Protein AF-C5T9C1-F1 (afdb_monomer)

Radius of gyration: 19.8 Å; Cα contacts (8 Å, |Δi|>4): 312; chains: 1; bounding box: 67×48×50 Å

Secondary structure (DSSP, 8-state):
----------------------SSPPP----SSHHHHHHHHHHTT--EEEE--TTSSHHHHHHHHHHHTT--EEEEE--TT--HHHHHEEEEEETTEEEEEE-HHHHHHHHTPEEEEETGGGS-HHHHHTTHHHHSTT-EEEETTTTEEEEPPTT-EEEEEE-TTSS-TT-PPPHHHHTTSEEEE--PPPHHHHHHHHHHH--

pLDDT: mean 86.82, std 19.39, range [30.09, 98.88]

Organism: NCBI:txid573060

Mean predicted aligned error: 8.29 Å

Nearest PDB structures (foldseek):
  6l1q-assembly1_C  TM=9.656E-01  e=8.411E-26  Acidithiobacillus ferrooxidans ATCC 23270
  6i27-assembly1_A  TM=8.214E-01  e=2.675E-10  Saccharomyces cerevisiae
  6hyp-assembly1_A  TM=8.209E-01  e=6.107E-10  Saccharomyces cerevisiae
  6i26-assembly1_A  TM=8.276E-01  e=9.527E-10  Saccharomyces cerevisiae
  7plo-assembly1_3  TM=7.144E-01  e=1.309E-09  Homo sapiens

Structure (mmCIF, N/CA/C/O backbone):
data_AF-C5T9C1-F1
#
_entry.id   AF-C5T9C1-F1
#
loop_
_atom_site.group_PDB
_atom_site.id
_atom_site.type_symbol
_atom_site.label_atom_id
_atom_site.label_alt_id
_atom_site.label_comp_id
_atom_site.label_asym_id
_atom_site.label_entity_id
_atom_site.label_seq_id
_atom_site.pdbx_PDB_ins_code
_atom_site.Cartn_x
_atom_site.Cartn_y
_atom_site.Cartn_z
_atom_site.occupancy
_atom_site.B_iso_or_equiv
_atom_site.auth_seq_id
_atom_site.auth_comp_id
_atom_site.auth_asym_id
_atom_site.auth_atom_id
_atom_site.pdbx_PDB_model_num
ATOM 1 N N . MET A 1 1 ? -52.861 32.649 -0.381 1.00 44.09 1 MET A N 1
ATOM 2 C CA . MET A 1 1 ? -52.319 32.850 -1.739 1.00 44.09 1 MET A CA 1
ATOM 3 C C . MET A 1 1 ? -50.963 33.495 -1.548 1.00 44.09 1 MET A C 1
ATOM 5 O O . MET A 1 1 ? -50.870 34.710 -1.542 1.00 44.09 1 MET A O 1
ATOM 9 N N . GLU A 1 2 ? -49.956 32.683 -1.239 1.00 34.47 2 GLU A N 1
ATOM 10 C CA . GLU A 1 2 ? -48.607 33.161 -0.936 1.00 34.47 2 GLU A CA 1
ATOM 11 C C . GLU A 1 2 ? -47.597 32.327 -1.717 1.00 34.47 2 GLU A C 1
ATOM 13 O O . GLU A 1 2 ? -47.784 31.138 -1.972 1.00 34.47 2 GLU A O 1
ATOM 18 N N . THR A 1 3 ? -46.599 33.044 -2.200 1.00 36.03 3 THR A N 1
ATOM 19 C CA . THR A 1 3 ? -45.700 32.744 -3.305 1.00 36.03 3 THR A CA 1
ATOM 20 C C . THR A 1 3 ? -44.595 31.763 -2.926 1.00 36.03 3 THR A C 1
ATOM 22 O O . THR A 1 3 ? -43.903 31.945 -1.928 1.00 36.03 3 THR A O 1
ATOM 25 N N . HIS A 1 4 ? -44.394 30.759 -3.781 1.00 34.34 4 HIS A N 1
ATOM 26 C CA . HIS A 1 4 ? -43.235 29.870 -3.788 1.00 34.34 4 HIS A CA 1
ATOM 27 C C . HIS A 1 4 ? -41.944 30.642 -4.108 1.00 34.34 4 HIS A C 1
ATOM 29 O O . HIS A 1 4 ? -41.815 31.187 -5.202 1.00 34.34 4 HIS A O 1
ATOM 35 N N . THR A 1 5 ? -40.955 30.572 -3.216 1.00 36.59 5 THR A N 1
ATOM 36 C CA . THR A 1 5 ? -39.545 30.834 -3.544 1.00 36.59 5 THR A CA 1
ATOM 37 C C . THR A 1 5 ? -38.745 29.589 -3.182 1.00 36.59 5 THR A C 1
ATOM 39 O O . THR A 1 5 ? -38.492 29.313 -2.012 1.00 36.59 5 THR A O 1
ATOM 42 N N . ALA A 1 6 ? -38.385 28.801 -4.194 1.00 34.25 6 ALA A N 1
ATOM 43 C CA . ALA A 1 6 ? -37.477 27.672 -4.055 1.00 34.25 6 ALA A CA 1
ATOM 44 C C . ALA A 1 6 ? -36.031 28.189 -4.079 1.00 34.25 6 ALA A C 1
ATOM 46 O O . ALA A 1 6 ? -35.574 28.712 -5.094 1.00 34.25 6 ALA A O 1
ATOM 47 N N . VAL A 1 7 ? -35.307 28.035 -2.969 1.00 35.31 7 VAL A N 1
ATOM 48 C CA . VAL A 1 7 ? -33.849 28.199 -2.933 1.00 35.31 7 VAL A CA 1
ATOM 49 C C . VAL A 1 7 ? -33.227 26.813 -3.072 1.00 35.31 7 VAL A C 1
ATOM 51 O O . VAL A 1 7 ? -33.331 25.967 -2.187 1.00 35.31 7 VAL A O 1
ATOM 54 N N . SER A 1 8 ? -32.623 26.591 -4.235 1.00 35.19 8 SER A N 1
ATOM 55 C CA . SER A 1 8 ? -31.830 25.417 -4.590 1.00 35.19 8 SER A CA 1
ATOM 56 C C . SER A 1 8 ? -30.559 25.358 -3.739 1.00 35.19 8 SER A C 1
ATOM 58 O O . SER A 1 8 ? -29.717 26.250 -3.831 1.00 35.19 8 SER A O 1
ATOM 60 N N . LEU A 1 9 ? -30.398 24.300 -2.940 1.00 32.28 9 LEU A N 1
ATOM 61 C CA . LEU A 1 9 ? -29.130 23.960 -2.294 1.00 32.28 9 LEU A CA 1
ATOM 62 C C . LEU A 1 9 ? -28.451 22.853 -3.101 1.00 32.28 9 LEU A C 1
ATOM 64 O O . LEU A 1 9 ? -28.902 21.708 -3.135 1.00 32.28 9 LEU A O 1
ATOM 68 N N . ALA A 1 10 ? -27.373 23.240 -3.778 1.00 31.77 10 ALA A N 1
ATOM 69 C CA . ALA A 1 10 ? -26.497 22.359 -4.527 1.00 31.77 10 ALA A CA 1
ATOM 70 C C . ALA A 1 10 ? -25.864 21.304 -3.603 1.00 31.77 10 ALA A C 1
ATOM 72 O O . ALA A 1 10 ? -25.245 21.623 -2.588 1.00 31.77 10 ALA A O 1
ATOM 73 N N . GLN A 1 11 ? -26.019 20.038 -3.982 1.00 32.03 11 GLN A N 1
ATOM 74 C CA . GLN A 1 11 ? -25.371 18.892 -3.357 1.00 32.03 11 GLN A CA 1
ATOM 75 C C . GLN A 1 11 ? -23.892 18.854 -3.768 1.00 32.03 11 GLN A C 1
ATOM 77 O O . GLN A 1 11 ? -23.566 18.543 -4.910 1.00 32.03 11 GLN A O 1
ATOM 82 N N . GLY A 1 12 ? -22.992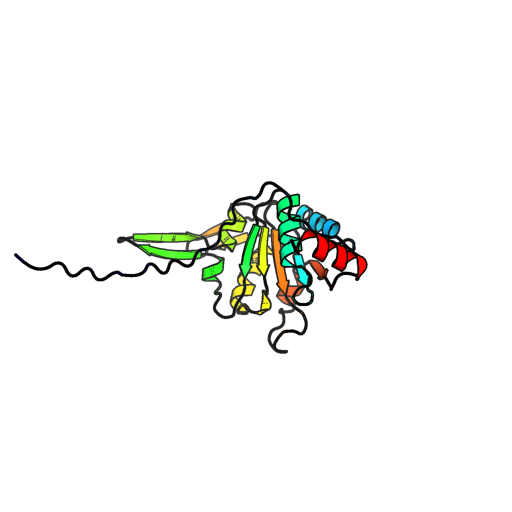 19.157 -2.833 1.00 30.09 12 GLY A N 1
ATOM 83 C CA . GLY A 1 12 ? -21.563 18.871 -2.952 1.00 30.09 12 GLY A CA 1
ATOM 84 C C . GLY A 1 12 ? -21.238 17.529 -2.303 1.00 30.09 12 GLY A C 1
ATOM 85 O O . GLY A 1 12 ? -20.745 17.495 -1.181 1.00 30.09 12 GLY A O 1
ATOM 86 N N . ALA A 1 13 ? -21.550 16.424 -2.982 1.00 34.50 13 ALA A N 1
ATOM 87 C CA . ALA A 1 13 ? -21.062 15.102 -2.601 1.00 34.50 13 ALA A CA 1
ATOM 88 C C . ALA A 1 13 ? -19.711 14.867 -3.291 1.00 34.50 13 ALA A C 1
ATOM 90 O O . ALA A 1 13 ? -19.645 14.768 -4.516 1.00 34.50 13 ALA A O 1
ATOM 91 N N . SER A 1 14 ? -18.628 14.790 -2.514 1.00 33.94 14 SER A N 1
ATOM 92 C CA . SER A 1 14 ? -17.325 14.338 -2.999 1.00 33.94 14 SER A CA 1
ATOM 93 C C . SER A 1 14 ? -17.417 12.853 -3.357 1.00 33.94 14 SER A C 1
ATOM 95 O O . SER A 1 14 ? -17.377 11.956 -2.516 1.00 33.94 14 SER A O 1
ATOM 97 N N . THR A 1 15 ? -17.594 12.598 -4.649 1.00 32.97 15 THR A N 1
ATOM 98 C CA . THR A 1 15 ? -17.615 11.277 -5.271 1.00 32.97 15 THR A CA 1
ATOM 99 C C . THR A 1 15 ? -16.311 10.532 -5.000 1.00 32.97 15 THR A C 1
ATOM 101 O O . THR A 1 15 ? -15.300 10.762 -5.661 1.00 32.97 15 THR A O 1
ATOM 104 N N . THR A 1 16 ? -16.338 9.595 -4.049 1.00 38.16 16 THR A N 1
ATOM 105 C CA . THR A 1 16 ? -15.355 8.507 -4.002 1.00 38.16 16 THR A CA 1
ATOM 106 C C . THR A 1 16 ? -15.661 7.610 -5.196 1.00 38.16 16 THR A C 1
ATOM 108 O O . THR A 1 16 ? -16.660 6.893 -5.201 1.00 38.16 16 THR A O 1
ATOM 111 N N . GLY A 1 17 ? -14.864 7.727 -6.256 1.00 34.50 17 GLY A N 1
ATOM 112 C CA . GLY A 1 17 ? -15.043 6.956 -7.479 1.00 34.50 17 GLY A CA 1
ATOM 113 C C . GLY A 1 17 ? -14.803 5.472 -7.228 1.00 34.50 17 GLY A C 1
ATOM 114 O O . GLY A 1 17 ? -13.681 4.994 -7.356 1.00 34.50 17 GLY A O 1
ATOM 115 N N . GLN A 1 18 ? -15.860 4.726 -6.909 1.00 41.97 18 GLN A N 1
ATOM 116 C CA . GLN A 1 18 ? -15.890 3.289 -7.153 1.00 41.97 18 GLN A CA 1
ATOM 117 C C . GLN A 1 18 ? -15.863 3.096 -8.672 1.00 41.97 18 GLN A C 1
ATOM 119 O O . GLN A 1 18 ? -16.891 3.176 -9.345 1.00 41.97 18 GLN A O 1
ATOM 124 N N . ARG A 1 19 ? -14.670 2.892 -9.240 1.00 42.88 19 ARG A N 1
ATOM 125 C CA . ARG A 1 19 ? -14.562 2.384 -10.607 1.00 42.88 19 ARG A CA 1
ATOM 126 C C . ARG A 1 19 ? -15.141 0.972 -10.609 1.00 42.88 19 ARG A C 1
ATOM 128 O O . ARG A 1 19 ? -14.566 0.056 -10.030 1.00 42.88 19 ARG A O 1
ATOM 135 N N . SER A 1 20 ? -16.306 0.843 -11.239 1.00 39.00 20 SER A N 1
ATOM 136 C CA . SER A 1 20 ? -16.890 -0.428 -11.654 1.00 39.00 20 SER A CA 1
ATOM 137 C C . SER A 1 20 ? -15.819 -1.294 -12.322 1.00 39.00 20 SER A C 1
ATOM 139 O O . SER A 1 20 ? -15.034 -0.790 -13.131 1.00 39.00 20 SER A O 1
ATOM 141 N N . ALA A 1 21 ? -15.766 -2.571 -11.941 1.00 42.78 21 ALA A N 1
ATOM 142 C CA . ALA A 1 21 ? -14.829 -3.552 -12.465 1.00 42.78 21 ALA A CA 1
ATOM 143 C C . ALA A 1 21 ? -15.021 -3.710 -13.982 1.00 42.78 21 ALA A C 1
ATOM 145 O O . ALA A 1 21 ? -15.856 -4.485 -14.447 1.00 42.78 21 ALA A O 1
ATOM 146 N N . ALA A 1 22 ? -14.236 -2.969 -14.763 1.00 46.53 22 ALA A N 1
ATOM 147 C CA . ALA A 1 22 ? -14.008 -3.296 -16.160 1.00 46.53 22 ALA A CA 1
ATOM 148 C C . ALA A 1 22 ? -13.363 -4.692 -16.209 1.00 46.53 22 ALA A C 1
ATOM 150 O O . ALA A 1 22 ? -12.418 -4.978 -15.477 1.00 46.53 22 ALA A O 1
ATOM 151 N N . SER A 1 23 ? -13.928 -5.578 -17.024 1.00 63.31 23 SER A N 1
ATOM 152 C CA . SER A 1 23 ? -13.766 -7.036 -16.989 1.00 63.31 23 SER A CA 1
ATOM 153 C C . SER A 1 23 ? -12.417 -7.554 -17.520 1.00 63.31 23 SER A C 1
ATOM 155 O O . SER A 1 23 ? -12.381 -8.412 -18.402 1.00 63.31 23 SER A O 1
ATOM 157 N N . GLY A 1 24 ? -11.296 -7.045 -17.008 1.00 84.12 24 GLY A N 1
ATOM 158 C CA . GLY A 1 24 ? -9.960 -7.515 -17.371 1.00 84.12 24 GLY A CA 1
ATOM 159 C C . GLY A 1 24 ? -8.851 -6.905 -16.517 1.00 84.12 24 GLY A C 1
ATOM 160 O O . GLY A 1 24 ? -9.015 -5.844 -15.921 1.00 84.12 24 GLY A O 1
ATOM 161 N N . VAL A 1 25 ? -7.704 -7.584 -16.465 1.00 93.00 25 VAL A N 1
ATOM 162 C CA . VAL A 1 25 ? -6.504 -7.077 -15.787 1.00 93.00 25 VAL A CA 1
ATOM 163 C C . VAL A 1 25 ? -6.004 -5.826 -16.533 1.00 93.00 25 VAL A C 1
ATOM 165 O O . VAL A 1 25 ? -5.731 -5.932 -17.734 1.00 93.00 25 VAL A O 1
ATOM 168 N N . PRO A 1 26 ? -5.867 -4.653 -15.872 1.00 93.81 26 PRO A N 1
ATOM 169 C CA . PRO A 1 26 ? -5.339 -3.440 -16.495 1.00 93.81 26 PRO A CA 1
ATOM 170 C C . PRO A 1 26 ? -3.980 -3.698 -17.138 1.00 93.81 26 PRO A C 1
ATOM 172 O O . PRO A 1 26 ? -3.168 -4.439 -16.590 1.00 93.81 26 PRO A O 1
ATOM 175 N N . PHE A 1 27 ? -3.702 -3.103 -18.295 1.00 94.88 27 PHE A N 1
ATOM 176 C CA . PHE A 1 27 ? -2.418 -3.333 -18.951 1.00 94.88 27 PHE A CA 1
ATOM 177 C C . PHE A 1 27 ? -1.258 -2.737 -18.140 1.00 94.88 27 PHE A C 1
ATOM 179 O O . PHE 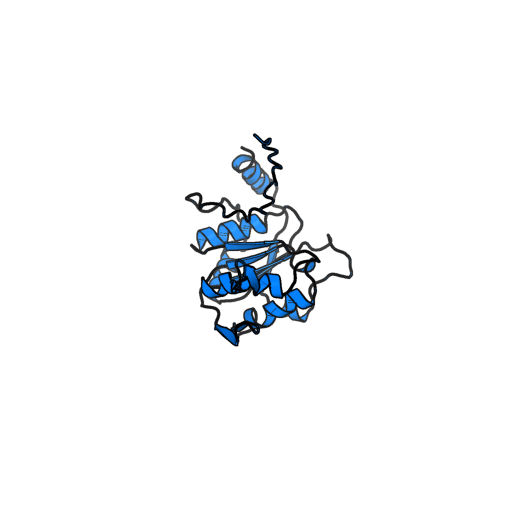A 1 27 ? -1.330 -1.605 -17.659 1.00 94.88 27 PHE A O 1
A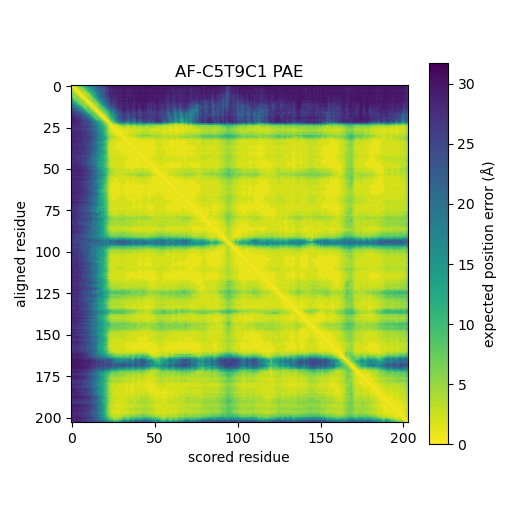TOM 186 N N . TYR A 1 28 ? -0.180 -3.511 -18.028 1.00 95.62 28 TYR A N 1
ATOM 187 C CA . TYR A 1 28 ? 1.101 -3.106 -17.465 1.00 95.62 28 TYR A CA 1
ATOM 188 C C . TYR A 1 28 ? 2.221 -3.778 -18.262 1.00 95.62 28 TYR A C 1
ATOM 190 O O . TYR A 1 28 ? 2.141 -4.973 -18.559 1.00 95.62 28 TYR A O 1
ATOM 198 N N . ALA A 1 29 ? 3.250 -3.014 -18.623 1.00 94.94 29 ALA A N 1
ATOM 199 C CA . ALA A 1 29 ? 4.414 -3.524 -19.333 1.00 94.94 29 ALA A CA 1
ATOM 200 C C . ALA A 1 29 ? 5.544 -3.783 -18.332 1.00 94.94 29 ALA A C 1
ATOM 202 O O . ALA A 1 29 ? 6.239 -2.853 -17.926 1.00 94.94 29 ALA A O 1
ATOM 203 N N . ALA A 1 30 ? 5.696 -5.044 -17.925 1.00 94.75 30 ALA A N 1
ATOM 204 C CA . ALA A 1 30 ? 6.759 -5.436 -17.011 1.00 94.75 30 ALA A CA 1
ATOM 205 C C . ALA A 1 30 ? 8.141 -5.277 -17.665 1.00 94.75 30 ALA A C 1
ATOM 207 O O . ALA A 1 30 ? 8.320 -5.583 -18.845 1.00 94.75 30 ALA A O 1
ATOM 208 N N . GLN A 1 31 ? 9.110 -4.813 -16.886 1.00 92.38 31 GLN A N 1
ATOM 209 C CA . GLN A 1 31 ? 10.479 -4.529 -17.319 1.00 92.38 31 GLN A CA 1
ATOM 210 C C . GLN A 1 31 ? 11.527 -5.352 -16.571 1.00 92.38 31 GLN A C 1
ATOM 212 O O . GLN A 1 31 ? 12.672 -5.438 -17.012 1.00 92.38 31 GLN A O 1
ATOM 217 N N . GLY A 1 32 ? 11.148 -5.981 -15.462 1.00 93.94 32 GLY A N 1
ATOM 218 C CA . GLY A 1 32 ? 12.025 -6.830 -14.675 1.00 93.94 32 GLY A CA 1
ATOM 219 C C . GLY A 1 32 ? 11.250 -7.792 -13.779 1.00 93.94 32 GLY A C 1
ATOM 220 O O . GLY A 1 32 ? 10.257 -8.402 -14.177 1.00 93.94 32 GLY A O 1
ATOM 221 N N . GLY A 1 33 ? 11.756 -7.973 -12.559 1.00 96.62 33 GLY A N 1
ATOM 222 C CA . GLY A 1 33 ? 11.199 -8.897 -11.571 1.00 96.62 33 GLY A CA 1
ATOM 223 C C . GLY A 1 33 ? 10.083 -8.315 -10.701 1.00 96.62 33 GLY A C 1
ATOM 224 O O . GLY A 1 33 ? 9.699 -8.957 -9.729 1.00 96.62 33 GLY A O 1
ATOM 225 N N . GLU A 1 34 ? 9.575 -7.114 -10.987 1.00 98.12 34 GLU A N 1
ATOM 226 C CA . GLU A 1 34 ? 8.646 -6.397 -10.109 1.00 98.12 34 GLU A CA 1
ATOM 227 C C . GLU A 1 34 ? 7.336 -7.150 -9.866 1.00 98.12 34 GLU A C 1
ATOM 229 O O . GLU A 1 34 ? 6.892 -7.230 -8.721 1.00 98.12 34 GLU A O 1
ATOM 234 N N . CYS A 1 35 ? 6.756 -7.775 -10.898 1.00 98.38 35 CYS A N 1
ATOM 235 C CA . CYS A 1 35 ? 5.542 -8.580 -10.746 1.00 98.38 35 CYS A CA 1
ATOM 236 C C . CYS A 1 35 ? 5.790 -9.790 -9.836 1.00 98.38 35 CYS A C 1
ATOM 238 O O . CYS A 1 35 ? 5.002 -10.052 -8.932 1.00 98.38 35 CYS A O 1
ATOM 240 N N . ALA A 1 36 ? 6.912 -10.491 -10.037 1.00 98.44 36 ALA A N 1
ATOM 241 C CA . ALA A 1 36 ? 7.280 -11.654 -9.231 1.00 98.44 36 ALA A CA 1
ATOM 242 C C . ALA A 1 36 ? 7.579 -11.266 -7.773 1.00 98.44 36 ALA A C 1
ATOM 244 O O . ALA A 1 36 ? 7.187 -11.976 -6.850 1.00 98.44 36 ALA A O 1
ATOM 245 N N . LEU A 1 37 ? 8.227 -10.116 -7.551 1.00 98.56 37 LEU A N 1
ATOM 246 C CA . LEU A 1 37 ? 8.468 -9.586 -6.210 1.00 98.56 37 LEU A CA 1
ATOM 247 C C . LEU A 1 37 ? 7.154 -9.233 -5.507 1.00 98.56 37 LEU A C 1
ATOM 249 O O . LEU A 1 37 ? 6.988 -9.566 -4.338 1.00 98.56 37 LEU A O 1
ATOM 253 N N . PHE A 1 38 ? 6.211 -8.598 -6.207 1.00 98.75 38 PHE A N 1
ATOM 254 C CA . PHE A 1 38 ? 4.902 -8.271 -5.643 1.00 98.75 38 PHE A CA 1
ATOM 255 C C . PHE A 1 38 ? 4.130 -9.536 -5.252 1.00 98.75 38 PHE A C 1
ATOM 257 O O . PHE A 1 38 ? 3.614 -9.614 -4.140 1.00 98.75 38 PHE A O 1
ATOM 264 N N . GLU A 1 39 ? 4.088 -10.546 -6.128 1.00 98.62 39 GLU A N 1
ATOM 265 C CA . GLU A 1 39 ? 3.460 -11.845 -5.839 1.00 98.62 39 GLU A CA 1
ATOM 266 C C . GLU A 1 39 ? 4.115 -12.542 -4.644 1.00 98.62 39 GLU A C 1
ATOM 268 O O . GLU A 1 39 ? 3.417 -13.084 -3.786 1.00 98.62 39 GLU A O 1
ATOM 273 N N . HIS A 1 40 ? 5.446 -12.487 -4.547 1.00 98.69 40 HIS A N 1
ATOM 274 C CA . HIS A 1 40 ? 6.174 -13.025 -3.404 1.00 98.69 40 HIS A CA 1
ATOM 275 C C . HIS A 1 40 ? 5.812 -12.297 -2.105 1.00 98.69 40 HIS A C 1
ATOM 277 O O . HIS A 1 40 ? 5.477 -12.948 -1.117 1.00 98.69 40 HIS A O 1
ATOM 283 N N . CYS A 1 41 ? 5.825 -10.960 -2.104 1.00 98.62 41 CYS A N 1
ATOM 284 C CA . CYS A 1 41 ? 5.421 -10.168 -0.945 1.00 98.62 41 CYS A CA 1
ATOM 285 C C . CYS A 1 41 ? 3.982 -10.485 -0.529 1.00 98.62 41 CYS A C 1
ATOM 287 O O . CYS A 1 41 ? 3.729 -10.697 0.651 1.00 98.62 41 CYS A O 1
ATOM 289 N N . PHE A 1 42 ? 3.061 -10.600 -1.486 1.00 98.62 42 PHE A N 1
ATOM 290 C CA . PHE A 1 42 ? 1.679 -10.983 -1.218 1.00 98.62 42 PHE A CA 1
ATOM 291 C C . PHE A 1 42 ? 1.584 -12.375 -0.568 1.00 98.62 42 PHE A C 1
ATOM 293 O O . PHE A 1 42 ? 0.982 -12.523 0.493 1.00 98.62 42 PHE A O 1
ATOM 300 N N . ALA A 1 43 ? 2.236 -13.386 -1.150 1.00 98.38 43 ALA A N 1
ATOM 301 C CA . ALA A 1 43 ? 2.219 -14.756 -0.634 1.00 98.38 43 ALA A CA 1
ATOM 302 C C . ALA A 1 43 ? 2.845 -14.882 0.765 1.00 98.38 43 ALA A C 1
ATOM 304 O O . ALA A 1 43 ? 2.414 -15.711 1.564 1.00 98.38 43 ALA A O 1
ATOM 305 N N . GLN A 1 44 ? 3.857 -14.063 1.059 1.00 98.06 44 GLN A N 1
ATOM 306 C CA . GLN A 1 44 ? 4.540 -14.019 2.354 1.00 98.06 44 GLN A CA 1
ATOM 307 C C . GLN A 1 44 ? 3.943 -12.985 3.320 1.00 98.06 44 GLN A C 1
ATOM 309 O O . GLN A 1 44 ? 4.483 -12.795 4.406 1.00 98.06 44 GLN A O 1
ATOM 314 N N . GLN A 1 45 ? 2.838 -12.323 2.952 1.00 97.94 45 GLN A N 1
ATOM 315 C CA . GLN A 1 45 ? 2.166 -11.304 3.769 1.00 97.94 45 GLN A CA 1
ATOM 316 C C . GLN A 1 45 ? 3.076 -10.120 4.145 1.00 97.94 45 GLN A C 1
ATOM 318 O O . GLN A 1 45 ? 2.886 -9.477 5.178 1.00 97.94 45 GLN A O 1
ATOM 323 N N . LEU A 1 46 ? 4.067 -9.832 3.301 1.00 98.19 46 LEU A N 1
ATOM 324 C CA . LEU A 1 46 ? 5.031 -8.759 3.496 1.00 98.19 46 LEU A CA 1
ATOM 325 C C . LEU A 1 46 ? 4.464 -7.442 2.954 1.00 98.19 46 LEU A C 1
ATOM 327 O O . LEU A 1 46 ? 4.006 -7.392 1.807 1.00 98.19 46 LEU A O 1
ATOM 331 N N . PRO A 1 47 ? 4.525 -6.350 3.730 1.00 98.25 47 PRO A N 1
ATOM 332 C CA . PRO A 1 47 ? 4.127 -5.042 3.243 1.00 98.25 47 PRO A CA 1
ATOM 333 C C . PRO A 1 47 ? 5.156 -4.512 2.228 1.00 98.25 47 PRO A C 1
ATOM 335 O O . PRO A 1 47 ? 6.368 -4.713 2.366 1.00 98.25 47 PRO A O 1
ATOM 338 N N . LEU A 1 48 ? 4.671 -3.815 1.197 1.00 98.56 48 LEU A N 1
ATOM 339 C CA . LEU A 1 48 ? 5.484 -3.380 0.058 1.00 98.56 48 LEU A CA 1
ATOM 340 C C . LEU A 1 48 ? 5.589 -1.854 -0.030 1.00 98.56 48 LEU A C 1
ATOM 342 O O . LEU A 1 48 ? 4.592 -1.138 -0.025 1.00 98.56 48 LEU A O 1
ATOM 346 N N . LEU A 1 49 ? 6.816 -1.360 -0.143 1.00 98.00 49 LEU A N 1
ATOM 347 C CA . LEU A 1 49 ? 7.148 0.035 -0.406 1.00 98.00 49 LEU A CA 1
ATOM 348 C C . LEU A 1 49 ? 7.595 0.177 -1.860 1.00 98.00 49 LEU A C 1
ATOM 350 O O . LEU A 1 49 ? 8.600 -0.410 -2.254 1.00 98.00 49 LEU A O 1
ATOM 354 N N . ILE A 1 50 ? 6.903 1.003 -2.638 1.00 98.06 50 ILE A N 1
ATOM 355 C CA . ILE A 1 50 ? 7.237 1.285 -4.035 1.00 98.06 50 ILE A CA 1
ATOM 356 C C . ILE A 1 50 ? 7.804 2.700 -4.136 1.00 98.06 50 ILE A C 1
ATOM 358 O O . ILE A 1 50 ? 7.127 3.682 -3.838 1.00 98.06 50 ILE A O 1
ATOM 362 N N . LYS A 1 51 ? 9.048 2.831 -4.590 1.00 94.56 51 LYS A N 1
ATOM 363 C CA . LYS A 1 51 ? 9.679 4.134 -4.837 1.00 94.56 51 LYS A CA 1
ATOM 364 C C . LYS A 1 51 ? 9.987 4.311 -6.318 1.00 94.56 51 LYS A C 1
ATOM 366 O O . LYS A 1 51 ? 10.374 3.358 -6.981 1.00 94.56 51 LYS A O 1
ATOM 371 N N . GLY A 1 52 ? 9.839 5.526 -6.827 1.00 94.19 52 GLY A N 1
ATOM 372 C CA . GLY A 1 52 ? 10.145 5.852 -8.221 1.00 94.19 52 GLY A CA 1
ATOM 373 C C . GLY A 1 52 ? 9.678 7.256 -8.586 1.00 94.19 52 GLY A C 1
ATOM 374 O O . GLY A 1 52 ? 8.840 7.798 -7.861 1.00 94.19 52 GLY A O 1
ATOM 375 N N . PRO A 1 53 ? 10.184 7.859 -9.673 1.00 92.62 53 PRO A N 1
ATOM 376 C CA . PRO A 1 53 ? 9.799 9.210 -10.068 1.00 92.62 53 PRO A CA 1
ATOM 377 C C . PRO A 1 53 ? 8.296 9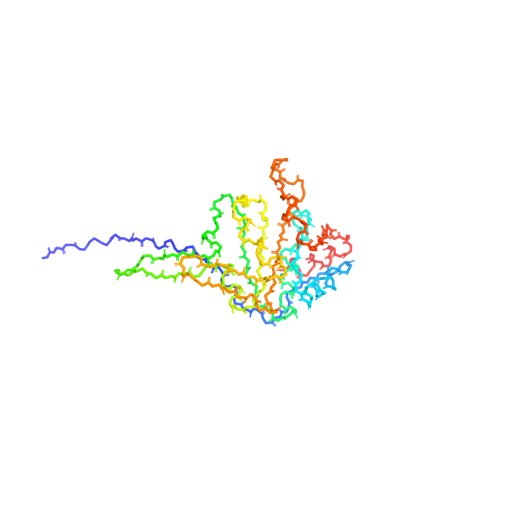.313 -10.370 1.00 92.62 53 PRO A C 1
ATOM 379 O O . PRO A 1 53 ? 7.592 8.308 -10.526 1.00 92.62 53 PRO A O 1
ATOM 382 N N . THR A 1 54 ? 7.768 10.536 -10.417 1.00 90.88 54 THR A N 1
ATOM 383 C CA . THR A 1 54 ? 6.377 10.737 -10.843 1.00 90.88 54 THR A CA 1
ATOM 384 C C . THR A 1 54 ? 6.185 10.241 -12.280 1.00 90.88 54 THR A C 1
ATOM 386 O O . THR A 1 54 ? 7.114 10.270 -13.081 1.00 90.88 54 THR A O 1
ATOM 389 N N . GLY A 1 55 ? 5.002 9.719 -12.600 1.00 91.06 55 GLY A N 1
ATOM 390 C CA . GLY A 1 55 ? 4.698 9.239 -13.952 1.00 91.06 55 GLY A CA 1
ATOM 391 C C . GLY A 1 55 ? 5.338 7.907 -14.375 1.00 91.06 55 GLY A C 1
ATOM 392 O O . GLY A 1 55 ? 5.019 7.429 -15.454 1.00 91.06 55 GLY A O 1
ATOM 393 N N . CYS A 1 56 ? 6.152 7.231 -13.549 1.00 94.19 56 CYS A N 1
ATOM 394 C CA . CYS A 1 56 ? 6.740 5.926 -13.921 1.00 94.19 56 CYS A CA 1
ATOM 395 C C . CYS A 1 56 ? 5.786 4.714 -13.818 1.00 94.19 56 CYS A C 1
ATOM 397 O O . CYS A 1 56 ? 6.210 3.572 -13.969 1.00 94.19 56 CYS A O 1
ATOM 399 N N . GLY A 1 57 ? 4.497 4.937 -13.533 1.00 95.06 57 GLY A N 1
ATOM 400 C CA . GLY A 1 57 ? 3.483 3.875 -13.537 1.00 95.06 57 GLY A CA 1
ATOM 401 C C . GLY A 1 57 ? 3.268 3.123 -12.217 1.00 95.06 57 GLY A C 1
ATOM 402 O O . GLY A 1 57 ? 2.682 2.046 -12.245 1.00 95.06 57 GLY A O 1
ATOM 403 N N . LYS A 1 58 ? 3.672 3.668 -11.057 1.00 96.94 58 LYS A N 1
ATOM 404 C CA . LYS A 1 58 ? 3.459 3.039 -9.728 1.00 96.94 58 LYS A CA 1
ATOM 405 C C . LYS A 1 58 ? 1.999 2.656 -9.465 1.00 96.94 58 LYS A C 1
ATOM 407 O O . LYS A 1 58 ? 1.713 1.500 -9.176 1.00 96.94 58 LYS A O 1
ATOM 412 N N . THR A 1 59 ? 1.075 3.601 -9.619 1.00 96.75 59 THR A N 1
ATOM 413 C CA . THR A 1 59 ? -0.360 3.365 -9.393 1.00 96.75 59 THR A CA 1
ATOM 414 C C . THR A 1 59 ? -0.902 2.316 -10.363 1.00 96.75 59 THR A C 1
ATOM 416 O O . THR A 1 59 ? -1.542 1.357 -9.940 1.00 96.75 59 THR A O 1
ATOM 419 N N . ARG A 1 60 ? -0.538 2.415 -11.649 1.00 96.56 60 ARG A N 1
ATOM 420 C CA . ARG A 1 60 ? -0.926 1.441 -12.680 1.00 96.56 60 ARG A CA 1
ATOM 421 C C . ARG A 1 60 ? -0.400 0.034 -12.389 1.00 96.56 60 ARG A C 1
ATOM 423 O O . ARG A 1 60 ? -1.103 -0.943 -12.628 1.00 96.56 60 ARG A O 1
ATOM 430 N N . PHE A 1 61 ? 0.815 -0.073 -11.860 1.00 98.31 61 PHE A N 1
ATOM 431 C CA . PHE A 1 61 ? 1.398 -1.343 -11.443 1.00 98.31 61 PHE A CA 1
ATOM 432 C C . PHE A 1 61 ? 0.592 -1.991 -10.309 1.00 98.31 61 PHE A C 1
ATOM 434 O O . PHE A 1 61 ? 0.250 -3.167 -10.402 1.00 98.31 61 PHE A O 1
ATOM 441 N N . VAL A 1 62 ? 0.225 -1.231 -9.272 1.00 98.56 62 VAL A N 1
ATOM 442 C CA . VAL A 1 62 ? -0.581 -1.762 -8.158 1.00 98.56 62 VAL A CA 1
ATOM 443 C C . VAL A 1 62 ? -1.981 -2.171 -8.627 1.00 98.56 62 VAL A C 1
ATOM 445 O O . VAL A 1 62 ? -2.453 -3.241 -8.251 1.00 98.56 62 VAL A O 1
ATOM 448 N N . GLU A 1 63 ? -2.618 -1.382 -9.497 1.00 98.38 63 GLU A N 1
ATOM 449 C CA . GLU A 1 63 ? -3.895 -1.737 -10.139 1.00 98.38 63 GLU A CA 1
ATOM 450 C C . GLU A 1 63 ? -3.802 -3.051 -10.927 1.00 98.38 63 GLU A C 1
ATOM 452 O O . GLU A 1 63 ? -4.652 -3.932 -10.775 1.00 98.38 63 GLU A O 1
ATOM 457 N N . HIS A 1 64 ? -2.753 -3.203 -11.742 1.00 98.25 64 HIS A N 1
ATOM 458 C CA . HIS A 1 64 ? -2.487 -4.427 -12.494 1.00 98.25 64 HIS A CA 1
ATOM 459 C C . HIS A 1 64 ? -2.329 -5.632 -11.565 1.00 98.25 64 HIS A C 1
ATOM 461 O O . HIS A 1 64 ? -2.973 -6.660 -11.776 1.00 98.25 64 HIS A O 1
ATOM 467 N N . MET A 1 65 ? -1.505 -5.505 -10.522 1.00 98.69 65 MET A N 1
ATOM 468 C CA . MET A 1 65 ? -1.241 -6.600 -9.591 1.00 98.69 65 MET A CA 1
ATOM 469 C C . MET A 1 65 ? -2.470 -6.970 -8.762 1.00 98.69 65 MET A C 1
ATOM 471 O O . MET A 1 65 ? -2.742 -8.156 -8.594 1.00 98.69 65 MET A O 1
ATOM 475 N N . ALA A 1 66 ? -3.254 -5.994 -8.299 1.00 98.62 66 ALA A N 1
ATOM 476 C CA . ALA A 1 66 ? -4.495 -6.260 -7.577 1.00 98.62 66 ALA A CA 1
ATOM 477 C C . ALA A 1 66 ? -5.494 -7.039 -8.442 1.00 98.62 66 ALA A C 1
ATOM 479 O O . ALA A 1 66 ? -6.008 -8.072 -8.011 1.00 98.62 66 ALA A O 1
ATOM 480 N N . ALA A 1 67 ? -5.701 -6.611 -9.693 1.00 98.31 67 ALA A N 1
ATOM 481 C CA . ALA A 1 67 ? -6.573 -7.319 -10.626 1.00 98.31 67 ALA A CA 1
ATOM 482 C C . ALA A 1 67 ? -6.045 -8.723 -10.963 1.00 98.31 67 ALA A C 1
ATOM 484 O O . ALA A 1 67 ? -6.818 -9.679 -10.992 1.00 98.31 67 ALA A O 1
ATOM 485 N N . ARG A 1 68 ? -4.730 -8.870 -11.169 1.00 97.56 68 ARG A N 1
ATOM 486 C CA . ARG A 1 68 ? -4.073 -10.159 -11.438 1.00 97.56 68 ARG A CA 1
ATOM 487 C C . ARG A 1 68 ? -4.195 -11.138 -10.266 1.00 97.56 68 ARG A C 1
ATOM 489 O O . ARG A 1 68 ? -4.373 -12.329 -10.495 1.00 97.56 68 ARG A O 1
ATOM 496 N N . LEU A 1 69 ? -4.136 -10.643 -9.030 1.00 98.00 69 LEU A N 1
ATOM 497 C CA . LEU A 1 69 ? -4.335 -11.430 -7.808 1.00 98.00 69 LEU A CA 1
ATOM 498 C C . LEU A 1 69 ? -5.818 -11.657 -7.465 1.00 98.00 69 LEU A C 1
ATOM 500 O O . LEU A 1 69 ? -6.113 -12.341 -6.486 1.00 98.00 69 LEU A O 1
ATOM 504 N N . GLY A 1 70 ? -6.753 -11.076 -8.226 1.00 97.81 70 GLY A N 1
ATOM 505 C CA . GLY A 1 70 ? -8.185 -11.151 -7.933 1.00 97.81 70 GLY A CA 1
ATOM 506 C C . GLY A 1 70 ? -8.561 -10.472 -6.614 1.00 97.81 70 GLY A C 1
ATOM 507 O O . GLY A 1 70 ? -9.450 -10.948 -5.906 1.00 97.81 70 GLY A O 1
ATOM 508 N N . ARG A 1 71 ? -7.861 -9.391 -6.248 1.00 98.12 71 ARG A N 1
ATOM 509 C CA . ARG A 1 71 ? -8.058 -8.675 -4.984 1.00 98.12 71 ARG A CA 1
ATOM 510 C C . ARG A 1 71 ? -8.715 -7.314 -5.167 1.00 98.12 71 ARG A C 1
ATOM 512 O O . ARG A 1 71 ? -8.346 -6.588 -6.091 1.00 98.12 71 ARG A O 1
ATOM 519 N N . PRO A 1 72 ? -9.625 -6.919 -4.254 1.00 98.38 72 PRO A N 1
ATOM 520 C CA . PRO A 1 72 ? -10.064 -5.535 -4.171 1.00 98.38 72 PRO A CA 1
ATOM 521 C C . PRO A 1 72 ? -8.867 -4.618 -3.903 1.00 98.38 72 PRO A C 1
ATOM 523 O O . PRO A 1 72 ? -7.985 -4.955 -3.109 1.00 98.38 72 PRO A O 1
ATOM 526 N N . LEU A 1 73 ? -8.857 -3.458 -4.554 1.00 98.75 73 LEU A N 1
ATOM 527 C CA . LEU A 1 73 ? -7.869 -2.408 -4.334 1.00 98.75 73 LEU A CA 1
ATOM 528 C C . LEU A 1 73 ? -8.556 -1.194 -3.714 1.00 98.75 73 LEU A C 1
ATOM 530 O O . LEU A 1 73 ? -9.476 -0.625 -4.302 1.00 98.75 73 LEU A O 1
ATOM 534 N N . ILE A 1 74 ? -8.082 -0.782 -2.543 1.00 98.69 74 ILE A N 1
ATOM 535 C CA . ILE A 1 74 ? -8.493 0.459 -1.892 1.00 98.69 74 ILE A CA 1
ATOM 536 C C . ILE A 1 74 ? -7.313 1.421 -1.964 1.00 98.69 74 ILE A C 1
ATOM 538 O O . ILE A 1 74 ? -6.317 1.240 -1.269 1.00 98.69 74 ILE A O 1
ATOM 542 N N . THR A 1 75 ? -7.430 2.446 -2.804 1.00 98.38 75 THR A N 1
ATOM 543 C CA . THR A 1 75 ? -6.402 3.482 -2.953 1.00 98.38 75 THR A CA 1
ATOM 544 C C . THR A 1 75 ? -6.746 4.705 -2.113 1.00 98.38 75 THR A C 1
ATOM 546 O O . THR A 1 75 ? -7.881 5.184 -2.135 1.00 98.38 75 THR A O 1
ATOM 549 N N . VAL A 1 76 ? -5.754 5.236 -1.403 1.00 98.12 76 VAL A N 1
ATOM 550 C CA . VAL A 1 76 ? -5.826 6.504 -0.674 1.00 98.12 76 VAL A CA 1
ATOM 551 C C . VAL A 1 76 ? -4.673 7.382 -1.135 1.00 98.12 76 VAL A C 1
ATOM 553 O O . VAL A 1 76 ? -3.514 7.020 -0.959 1.00 98.12 76 VAL A O 1
ATOM 556 N N . SER A 1 77 ? -4.988 8.544 -1.700 1.00 96.12 77 SER A N 1
ATOM 557 C CA . SER A 1 77 ? -3.992 9.581 -1.976 1.00 96.12 77 SER A CA 1
ATOM 558 C C . SER A 1 77 ? -3.668 10.314 -0.680 1.00 96.12 77 SER A C 1
ATOM 560 O O . SER A 1 77 ? -4.556 10.895 -0.055 1.00 96.12 77 SER A O 1
ATOM 562 N N . CYS A 1 78 ? -2.416 10.254 -0.242 1.00 95.12 78 CYS A N 1
ATOM 563 C CA . CYS A 1 78 ? -1.979 10.898 0.986 1.00 95.12 78 CYS A CA 1
ATOM 564 C C . CYS A 1 78 ? -1.722 12.394 0.780 1.00 95.12 78 CYS A C 1
ATOM 566 O O . CYS A 1 78 ? -1.233 12.828 -0.255 1.00 95.12 78 CYS A O 1
ATOM 568 N N . HIS A 1 79 ? -2.063 13.182 1.796 1.00 93.50 79 HIS A N 1
ATOM 569 C CA . HIS A 1 79 ? -1.855 14.627 1.845 1.00 93.50 79 HIS A CA 1
ATOM 570 C C . HIS A 1 79 ? -1.776 15.085 3.309 1.00 93.50 79 HIS A C 1
ATOM 572 O O . HIS A 1 79 ? -2.131 14.334 4.223 1.00 93.50 79 HIS A O 1
ATOM 578 N N . ASP A 1 80 ? -1.356 16.330 3.541 1.00 91.69 80 ASP A N 1
ATOM 579 C CA . ASP A 1 80 ? -1.085 16.851 4.890 1.00 91.69 80 ASP A CA 1
ATOM 580 C C . ASP A 1 80 ? -2.327 16.960 5.793 1.00 91.69 80 ASP A C 1
ATOM 582 O O . ASP A 1 80 ? -2.187 17.075 7.011 1.00 91.69 80 ASP A O 1
ATOM 586 N N . ASP A 1 81 ? -3.535 16.912 5.234 1.00 93.12 81 ASP A N 1
ATOM 587 C CA . ASP A 1 81 ? -4.787 16.938 6.007 1.00 93.12 81 ASP A CA 1
ATOM 588 C C . ASP A 1 81 ? -5.336 15.538 6.310 1.00 93.12 81 ASP A C 1
ATOM 590 O O . ASP A 1 81 ? -6.304 15.410 7.056 1.00 93.12 81 ASP A O 1
ATOM 594 N N . LEU A 1 82 ? -4.716 14.479 5.775 1.00 94.31 82 LEU A N 1
ATOM 595 C CA . LEU A 1 82 ? -5.113 13.106 6.063 1.00 94.31 82 LEU A CA 1
ATOM 596 C C . LEU A 1 82 ? -4.732 12.745 7.504 1.00 94.31 82 LEU A C 1
ATOM 598 O O . LEU A 1 82 ? -3.544 12.667 7.841 1.00 94.31 82 LEU A O 1
ATOM 602 N N . SER A 1 83 ? -5.730 12.475 8.346 1.00 94.56 83 SER A N 1
ATOM 603 C CA . SER A 1 83 ? -5.530 12.051 9.735 1.00 94.56 83 SER A CA 1
ATOM 604 C C . SER A 1 83 ? -5.587 10.527 9.906 1.00 94.56 83 SER A C 1
ATOM 606 O O . SER A 1 83 ? -6.125 9.796 9.072 1.00 94.56 83 SER A O 1
ATOM 608 N N . ALA A 1 84 ? -5.093 10.028 11.044 1.00 94.06 84 ALA A N 1
ATOM 609 C CA . ALA A 1 84 ? -5.248 8.618 11.413 1.00 94.06 84 ALA A CA 1
ATOM 610 C C . ALA A 1 84 ? -6.727 8.195 11.535 1.00 94.06 84 ALA A C 1
ATOM 612 O O . ALA A 1 84 ? -7.079 7.073 11.175 1.00 94.06 84 ALA A O 1
ATOM 613 N N . ALA A 1 85 ? -7.601 9.097 11.996 1.00 94.38 85 ALA A N 1
ATOM 614 C CA . ALA A 1 85 ? -9.036 8.838 12.089 1.00 94.38 85 ALA A CA 1
ATOM 615 C C . ALA A 1 85 ? -9.683 8.701 10.704 1.00 94.38 85 ALA A C 1
ATOM 617 O O . ALA A 1 85 ? -10.605 7.910 10.542 1.00 94.38 85 ALA A O 1
ATOM 618 N N . ASP A 1 86 ? -9.186 9.410 9.689 1.00 95.50 86 ASP A N 1
ATOM 619 C CA . ASP A 1 86 ? -9.694 9.249 8.325 1.00 95.50 86 ASP A CA 1
ATOM 620 C C . ASP A 1 86 ? -9.319 7.887 7.740 1.00 95.50 86 ASP A C 1
ATOM 622 O O . ASP A 1 86 ? -10.121 7.314 7.010 1.00 95.50 86 ASP A O 1
ATOM 626 N N . LEU A 1 87 ? -8.148 7.337 8.097 1.00 97.38 87 LEU A N 1
ATOM 627 C CA . LEU A 1 87 ? -7.724 5.993 7.692 1.00 97.38 87 LEU A CA 1
ATOM 628 C C . LEU A 1 87 ? -8.479 4.884 8.434 1.00 97.38 87 LEU A C 1
ATOM 630 O O . LEU A 1 87 ? -8.958 3.944 7.800 1.00 97.38 87 LEU A O 1
ATOM 634 N N . VAL A 1 88 ? -8.575 4.975 9.762 1.00 97.50 88 VAL A N 1
ATOM 635 C CA . VAL A 1 88 ? -9.179 3.931 10.609 1.00 97.50 88 VAL A CA 1
ATOM 636 C C . VAL A 1 88 ? -10.703 4.002 10.587 1.00 97.50 88 VAL A C 1
ATOM 638 O O . VAL A 1 88 ? -11.381 2.984 10.476 1.00 97.50 88 VAL A O 1
ATOM 641 N N . GLY A 1 89 ? -11.271 5.193 10.666 1.00 96.56 89 GLY A N 1
ATOM 642 C CA . GLY A 1 89 ? -12.706 5.398 10.760 1.00 96.56 89 GLY A CA 1
ATOM 643 C C . GLY A 1 89 ? -13.076 6.402 11.836 1.00 96.56 89 GLY A C 1
ATOM 644 O O . GLY A 1 89 ? -12.288 6.770 12.715 1.00 96.56 89 GLY A O 1
ATOM 645 N N . ARG A 1 90 ? -14.319 6.861 11.749 1.00 94.94 90 ARG A N 1
ATOM 646 C CA . ARG A 1 90 ? -14.857 7.903 12.617 1.00 94.94 90 ARG A CA 1
ATOM 647 C C . ARG A 1 90 ? -16.348 7.710 12.826 1.00 94.94 90 ARG A C 1
ATOM 649 O O . ARG A 1 90 ? -17.038 7.107 12.008 1.00 94.94 90 ARG A O 1
ATOM 656 N N . HIS A 1 91 ? -16.847 8.271 13.919 1.00 92.88 91 HIS A N 1
ATOM 657 C CA . HIS A 1 91 ? -18.279 8.382 14.127 1.00 92.88 91 HIS A CA 1
ATOM 658 C C . HIS A 1 91 ? -18.853 9.508 13.268 1.00 92.88 91 HIS A C 1
ATOM 660 O O . HIS A 1 91 ? -18.353 10.633 13.290 1.00 92.88 91 HIS A O 1
ATOM 666 N N . LEU A 1 92 ? -19.906 9.194 12.524 1.00 90.06 92 LEU A N 1
ATOM 667 C CA . LEU A 1 92 ? -20.706 10.151 11.777 1.00 90.06 92 LEU A CA 1
ATOM 668 C C . LEU A 1 92 ? -21.982 10.437 12.565 1.00 90.06 92 LEU A C 1
ATOM 670 O O . LEU A 1 92 ? -22.597 9.528 13.123 1.00 90.06 92 LEU A O 1
ATOM 674 N N . ILE A 1 93 ? -22.368 11.708 12.611 1.00 89.56 93 ILE A N 1
ATOM 675 C CA . ILE A 1 93 ? -23.608 12.149 13.247 1.00 8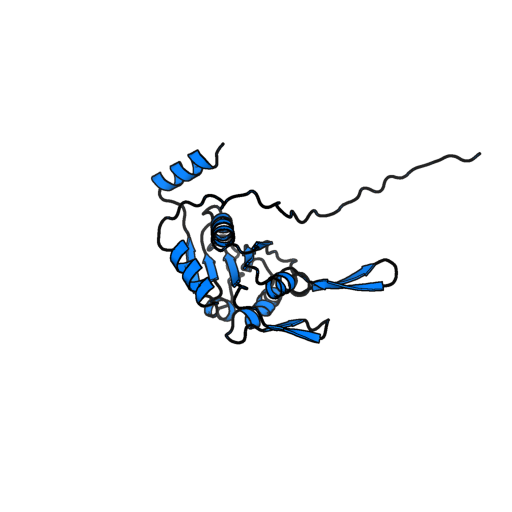9.56 93 ILE A CA 1
ATOM 676 C C . ILE A 1 93 ? -24.629 12.378 12.136 1.00 89.56 93 ILE A C 1
ATOM 678 O O . ILE A 1 93 ? -24.385 13.172 11.227 1.00 89.56 93 ILE A O 1
ATOM 682 N N . GLY A 1 94 ? -25.768 11.695 12.204 1.00 83.56 94 GLY A N 1
ATOM 683 C CA . GLY A 1 94 ? -26.853 11.838 11.236 1.00 83.56 94 GLY A CA 1
ATOM 684 C C . GLY A 1 94 ? -28.201 11.503 11.863 1.00 83.56 94 GLY A C 1
ATOM 685 O O . GLY A 1 94 ? -28.274 10.659 12.739 1.00 83.56 94 GLY A O 1
ATOM 686 N N . GLN A 1 95 ? -29.268 12.201 11.457 1.00 77.06 95 GLN A N 1
ATOM 687 C CA . GLN A 1 95 ? -30.669 11.926 11.840 1.00 77.06 95 GLN A CA 1
ATOM 688 C C . GLN A 1 95 ? -30.902 11.519 13.318 1.00 77.06 95 GLN A C 1
ATOM 690 O O . GLN A 1 95 ? -31.691 10.627 13.613 1.00 77.06 95 GLN A O 1
ATOM 695 N N . GLY A 1 96 ? -30.222 12.181 14.260 1.00 85.62 96 GLY A N 1
ATOM 696 C CA . GLY A 1 96 ? -30.400 11.946 15.697 1.00 85.62 96 GLY A CA 1
ATOM 697 C C . GLY A 1 96 ? -29.644 10.745 16.280 1.00 85.62 96 GLY A C 1
ATOM 698 O O . GLY A 1 96 ? -29.832 10.452 17.459 1.00 85.62 96 GLY A O 1
ATOM 699 N N . ASN A 1 97 ? -28.777 10.070 15.518 1.00 90.38 97 ASN A N 1
ATOM 700 C CA . ASN A 1 97 ? -27.886 9.031 16.030 1.00 90.38 97 ASN A CA 1
ATOM 701 C C . ASN A 1 97 ? -26.416 9.250 15.627 1.00 90.38 97 ASN A C 1
ATOM 703 O O . ASN A 1 97 ? -26.076 10.036 14.739 1.00 90.38 97 ASN A O 1
ATOM 707 N N . THR A 1 98 ? -25.538 8.549 16.340 1.00 90.44 98 THR A N 1
ATOM 708 C CA . THR A 1 98 ? -24.101 8.513 16.075 1.00 90.44 98 THR A CA 1
ATOM 709 C C . THR A 1 98 ? -23.757 7.112 15.596 1.00 90.44 98 THR A C 1
ATOM 711 O O . THR A 1 98 ? -23.872 6.155 16.360 1.00 90.44 98 THR A O 1
ATOM 714 N N . VAL A 1 99 ? -23.340 6.983 14.340 1.00 92.44 99 VAL A N 1
ATOM 715 C CA . VAL A 1 99 ? -23.000 5.695 13.722 1.00 92.44 99 VAL A CA 1
ATOM 716 C C . VAL A 1 99 ? -21.511 5.624 13.442 1.00 92.44 99 VAL A C 1
ATOM 718 O O . VAL A 1 99 ? -20.883 6.613 13.071 1.00 92.44 99 VAL A O 1
ATOM 721 N N . TRP A 1 100 ? -20.913 4.460 13.665 1.00 94.62 100 TRP A N 1
ATOM 722 C CA . TRP A 1 100 ? -19.530 4.223 13.272 1.00 94.62 100 TRP A CA 1
ATOM 723 C C . TRP A 1 100 ? -19.431 4.055 11.751 1.00 94.62 100 TRP A C 1
ATOM 725 O O . TRP A 1 100 ? -20.271 3.391 11.146 1.00 94.62 100 TRP A O 1
ATOM 735 N N . SER A 1 101 ? -18.401 4.644 11.145 1.00 95.69 101 SER A N 1
ATOM 736 C CA . SER A 1 101 ? -18.063 4.462 9.735 1.00 95.69 101 SER A CA 1
ATOM 737 C C . SER A 1 101 ? -16.600 4.056 9.614 1.00 95.69 101 SER A C 1
ATOM 739 O O . SER A 1 101 ? -15.708 4.837 9.956 1.00 95.69 101 SER A O 1
ATOM 741 N N . ASP A 1 102 ? -16.359 2.859 9.078 1.00 97.69 102 ASP A N 1
ATOM 742 C CA . ASP A 1 102 ? -15.010 2.364 8.813 1.00 97.69 102 ASP A CA 1
ATOM 743 C C . ASP A 1 102 ? -14.283 3.260 7.797 1.00 97.69 102 ASP A C 1
ATOM 745 O O . ASP A 1 102 ? -14.815 3.616 6.739 1.00 97.69 102 ASP A O 1
ATOM 749 N N . GLY A 1 103 ? -13.031 3.588 8.105 1.00 98.19 103 GLY A N 1
ATOM 750 C CA . GLY A 1 103 ? -12.112 4.209 7.160 1.00 98.19 103 GLY A CA 1
ATOM 751 C C . GLY A 1 103 ? -11.550 3.188 6.157 1.00 98.19 103 GLY A C 1
ATOM 752 O O . GLY A 1 103 ? -11.775 1.981 6.289 1.00 98.19 103 GLY A O 1
ATOM 753 N N . PRO A 1 104 ? -10.822 3.638 5.121 1.00 98.44 104 PRO A N 1
ATOM 754 C CA . PRO A 1 104 ? -10.266 2.770 4.088 1.00 98.44 104 PRO A CA 1
ATOM 755 C C . PRO A 1 104 ? -9.301 1.707 4.633 1.00 98.44 104 PRO A C 1
ATOM 757 O O . PRO A 1 104 ? -9.304 0.595 4.115 1.00 98.44 104 PRO A O 1
ATOM 760 N N . LEU A 1 105 ? -8.523 1.996 5.685 1.00 98.50 105 LEU A N 1
ATOM 761 C CA . LEU A 1 105 ? -7.623 1.015 6.305 1.00 98.50 105 LEU A CA 1
ATOM 762 C C . LEU A 1 105 ? -8.415 -0.116 6.963 1.00 98.50 105 LEU A C 1
ATOM 764 O O . LEU A 1 105 ? -8.135 -1.289 6.729 1.00 98.50 105 LEU A O 1
ATOM 768 N N . THR A 1 106 ? -9.433 0.238 7.748 1.00 98.50 106 THR A N 1
ATOM 769 C CA . THR A 1 106 ? -10.282 -0.739 8.437 1.00 98.50 106 THR A CA 1
ATOM 770 C C . THR A 1 106 ? -11.076 -1.581 7.448 1.00 98.50 106 THR A C 1
ATOM 772 O O . THR A 1 106 ? -11.082 -2.805 7.569 1.00 98.50 106 THR A O 1
ATOM 775 N N . ARG A 1 107 ? -11.663 -0.963 6.413 1.00 98.50 107 ARG A N 1
ATOM 776 C CA . ARG A 1 107 ? -12.338 -1.700 5.333 1.00 98.50 107 ARG A CA 1
ATOM 777 C C . ARG A 1 107 ? -11.394 -2.670 4.633 1.00 98.50 107 ARG A C 1
ATOM 779 O O . ARG A 1 107 ? -11.735 -3.838 4.492 1.00 98.50 107 ARG A O 1
ATOM 786 N N . ALA A 1 108 ? -10.183 -2.231 4.282 1.00 98.75 108 ALA A N 1
ATOM 787 C CA . ALA A 1 108 ? -9.210 -3.099 3.626 1.00 98.75 108 ALA A CA 1
ATOM 788 C C . ALA A 1 108 ? -8.848 -4.323 4.477 1.00 98.75 108 ALA A C 1
ATOM 790 O O . ALA A 1 108 ? -8.769 -5.436 3.957 1.00 98.75 108 ALA A O 1
ATOM 791 N N . VAL A 1 109 ? -8.674 -4.128 5.787 1.00 98.56 109 VAL A N 1
ATOM 792 C CA . VAL A 1 109 ? -8.421 -5.216 6.738 1.00 98.56 109 VAL A CA 1
ATOM 793 C C . VAL A 1 109 ? -9.606 -6.182 6.796 1.00 98.56 109 VAL A C 1
ATOM 795 O O . VAL A 1 109 ? -9.396 -7.388 6.697 1.00 98.56 109 VAL A O 1
ATOM 798 N N . ARG A 1 110 ? -10.843 -5.685 6.916 1.00 98.19 110 ARG A N 1
ATOM 799 C CA . ARG A 1 110 ? -12.042 -6.540 6.985 1.00 98.19 110 ARG A CA 1
ATOM 800 C C . ARG A 1 110 ? -12.295 -7.322 5.695 1.00 98.19 110 ARG A C 1
ATOM 802 O O . ARG A 1 110 ? -12.720 -8.469 5.758 1.00 98.19 110 ARG A O 1
ATOM 809 N N . GLU A 1 111 ? -12.038 -6.709 4.545 1.00 98.19 111 GLU A N 1
ATOM 810 C CA . GLU A 1 111 ? -12.316 -7.282 3.222 1.00 98.19 111 GLU A CA 1
ATOM 811 C C . GLU A 1 111 ? -11.167 -8.153 2.682 1.00 98.19 111 GLU A C 1
ATOM 813 O O . GLU A 1 111 ? -11.321 -8.795 1.644 1.00 98.19 111 GLU A O 1
ATOM 818 N N . GLY A 1 112 ? -10.005 -8.175 3.348 1.00 98.38 112 GLY A N 1
ATOM 819 C CA . GLY A 1 112 ? -8.808 -8.823 2.803 1.00 98.38 112 GLY A CA 1
ATOM 820 C C . GLY A 1 112 ? -8.352 -8.181 1.489 1.00 98.38 112 GLY A C 1
ATOM 821 O O . GLY A 1 112 ? -7.971 -8.877 0.548 1.00 98.38 112 GLY A O 1
ATOM 822 N N . ALA A 1 113 ? -8.454 -6.854 1.412 1.00 98.75 113 ALA A N 1
ATOM 823 C CA . ALA A 1 113 ? -8.102 -6.069 0.239 1.00 98.75 113 ALA A CA 1
ATOM 824 C C . ALA A 1 113 ? -6.617 -5.685 0.233 1.00 98.75 113 ALA A C 1
ATOM 826 O O . ALA A 1 113 ? -5.933 -5.690 1.260 1.00 98.75 113 ALA A O 1
ATOM 827 N N . ILE A 1 114 ? -6.136 -5.256 -0.930 1.00 98.88 114 ILE A N 1
ATOM 828 C CA . ILE A 1 114 ? -4.890 -4.503 -1.024 1.00 98.88 114 ILE A CA 1
ATOM 829 C C . ILE A 1 114 ? -5.212 -3.048 -0.682 1.00 98.88 114 ILE A C 1
ATOM 831 O O . ILE A 1 114 ? -5.999 -2.403 -1.376 1.00 98.88 114 ILE A O 1
ATOM 835 N N . LEU A 1 115 ? -4.608 -2.523 0.382 1.00 98.81 115 LEU A N 1
ATOM 836 C CA . LEU A 1 115 ? -4.617 -1.092 0.664 1.00 98.81 115 LEU A CA 1
ATOM 837 C C . LEU A 1 115 ? -3.389 -0.458 0.018 1.00 98.81 115 LEU A C 1
ATOM 839 O 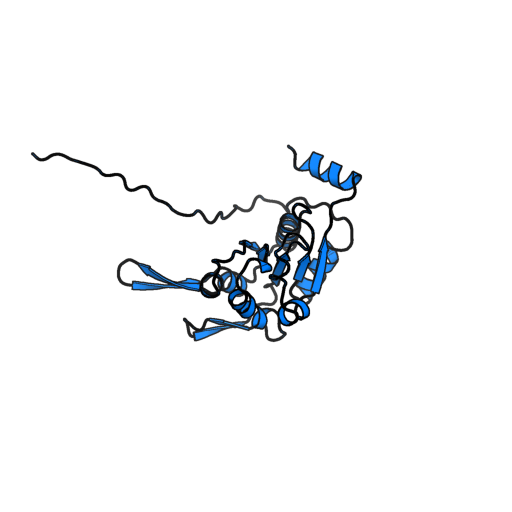O . LEU A 1 115 ? -2.262 -0.825 0.350 1.00 98.81 115 LEU A O 1
ATOM 843 N N . TYR A 1 116 ? -3.609 0.533 -0.839 1.00 98.81 116 TYR A N 1
ATOM 844 C CA . TYR A 1 116 ? -2.555 1.320 -1.457 1.00 98.81 116 TYR A CA 1
ATOM 845 C C . TYR A 1 116 ? -2.577 2.765 -0.954 1.00 98.81 116 TYR A C 1
ATOM 847 O O . TYR A 1 116 ? -3.521 3.505 -1.226 1.00 98.81 116 TYR A O 1
ATOM 855 N N . LEU A 1 117 ? -1.536 3.169 -0.223 1.00 98.06 117 LEU A N 1
ATOM 856 C CA . LEU A 1 117 ? -1.330 4.557 0.194 1.00 98.06 117 LEU A CA 1
ATOM 857 C C . LEU A 1 117 ? -0.359 5.239 -0.769 1.00 98.06 117 LEU A C 1
ATOM 859 O O . LEU A 1 117 ? 0.856 5.022 -0.703 1.00 98.06 117 LEU A O 1
ATOM 863 N N . ASP A 1 118 ? -0.912 6.038 -1.673 1.00 96.25 118 ASP A N 1
ATOM 864 C CA . ASP A 1 118 ? -0.148 6.762 -2.680 1.00 96.25 118 ASP A CA 1
ATOM 865 C C . ASP A 1 118 ? 0.450 8.031 -2.069 1.00 96.25 118 ASP A C 1
ATOM 867 O O . ASP A 1 118 ? -0.245 8.770 -1.375 1.00 96.25 118 ASP A O 1
ATOM 871 N N . GLU A 1 119 ? 1.736 8.274 -2.314 1.00 93.69 119 GLU A N 1
ATOM 872 C CA . GLU A 1 119 ? 2.472 9.433 -1.787 1.00 93.69 119 GLU A CA 1
ATOM 873 C C . GLU A 1 119 ? 2.470 9.529 -0.247 1.00 93.69 119 GLU A C 1
ATOM 875 O O . GLU A 1 119 ? 2.326 10.597 0.340 1.00 93.69 119 GLU A O 1
ATOM 880 N N . VAL A 1 120 ? 2.690 8.403 0.441 1.00 93.56 120 VAL A N 1
ATOM 881 C CA . VAL A 1 120 ? 2.529 8.249 1.907 1.00 93.56 120 VAL A CA 1
ATOM 882 C C . VAL A 1 120 ? 3.282 9.274 2.770 1.00 93.56 120 VAL A C 1
ATOM 884 O O . VAL A 1 120 ? 2.929 9.530 3.917 1.00 93.56 120 VAL A O 1
ATOM 887 N N . VAL A 1 121 ? 4.352 9.850 2.242 1.00 91.00 121 VAL A N 1
ATOM 888 C CA . VAL A 1 121 ? 5.192 10.859 2.905 1.00 91.00 121 VAL A CA 1
ATOM 889 C C . VAL A 1 121 ? 4.594 12.265 2.899 1.00 91.00 121 VAL A C 1
ATOM 891 O O . VAL A 1 121 ? 5.051 13.105 3.673 1.00 91.00 121 VAL A O 1
ATOM 894 N N . GLU A 1 122 ? 3.576 12.510 2.073 1.00 91.00 122 GLU A N 1
ATOM 895 C CA . GLU A 1 122 ? 2.761 13.724 2.141 1.00 91.00 122 GLU A CA 1
ATOM 896 C C . GLU A 1 122 ? 1.759 13.664 3.298 1.00 91.00 122 GLU A C 1
ATOM 898 O O . GLU A 1 122 ? 1.241 14.696 3.707 1.00 91.00 122 GLU A O 1
ATOM 903 N N . ALA A 1 123 ? 1.500 12.480 3.867 1.00 91.31 123 ALA A N 1
ATOM 904 C CA . ALA A 1 123 ? 0.714 12.371 5.088 1.00 91.31 123 ALA A CA 1
ATOM 905 C C . ALA A 1 123 ? 1.509 12.832 6.314 1.00 91.31 123 ALA A C 1
ATOM 907 O O . ALA A 1 123 ? 2.739 12.719 6.402 1.00 91.31 123 ALA A O 1
ATOM 908 N N . ARG A 1 124 ? 0.777 13.270 7.341 1.00 88.06 124 ARG A N 1
ATOM 909 C CA . ARG A 1 124 ? 1.381 13.589 8.634 1.00 88.06 124 ARG A CA 1
ATOM 910 C C . ARG A 1 124 ? 2.045 12.362 9.258 1.00 88.06 124 ARG A C 1
ATOM 912 O O . ARG A 1 124 ? 1.638 11.212 9.084 1.00 88.06 124 ARG A O 1
ATOM 919 N N . LYS A 1 125 ? 3.098 12.613 10.039 1.00 83.31 125 LYS A N 1
ATOM 920 C CA . LYS A 1 125 ? 3.913 11.549 10.645 1.00 83.31 125 LYS A CA 1
ATOM 921 C C . LYS A 1 125 ? 3.100 10.651 11.582 1.00 83.31 125 LYS A C 1
ATOM 923 O O . LYS A 1 125 ? 3.362 9.455 11.607 1.00 83.31 125 LYS A O 1
ATOM 928 N N . ASP A 1 126 ? 2.167 11.210 12.342 1.00 84.19 126 ASP A N 1
ATOM 929 C CA . ASP A 1 126 ? 1.239 10.489 13.222 1.00 84.19 126 ASP A CA 1
ATOM 930 C C . ASP A 1 126 ? 0.267 9.600 12.435 1.00 84.19 126 ASP A C 1
ATOM 932 O O . ASP A 1 126 ? 0.066 8.448 12.814 1.00 84.19 126 ASP A O 1
ATOM 936 N N . THR A 1 127 ? -0.217 10.062 11.280 1.00 89.00 127 THR A N 1
ATOM 937 C CA . THR A 1 127 ? -1.033 9.256 10.356 1.00 89.00 127 THR A CA 1
ATOM 938 C C . THR A 1 127 ? -0.304 7.990 9.909 1.00 89.00 127 THR A C 1
ATOM 940 O O . THR A 1 127 ? -0.901 6.921 9.875 1.00 89.00 127 THR A O 1
ATOM 943 N N . THR A 1 128 ? 1.004 8.053 9.638 1.00 88.31 128 THR A N 1
ATOM 944 C CA . THR A 1 128 ? 1.769 6.860 9.215 1.00 88.31 128 THR A CA 1
ATOM 945 C C . THR A 1 128 ? 2.039 5.846 10.335 1.00 88.31 128 THR A C 1
ATOM 947 O O . THR A 1 128 ? 2.330 4.687 10.045 1.00 88.31 128 THR A O 1
ATOM 950 N N . VAL A 1 129 ? 1.956 6.247 11.612 1.00 90.56 129 VAL A N 1
ATOM 951 C CA . VAL A 1 129 ? 2.227 5.350 12.757 1.00 90.56 129 VAL A CA 1
ATOM 952 C C . VAL A 1 129 ? 1.133 4.296 12.911 1.00 90.56 129 VAL A C 1
ATOM 954 O O . VAL A 1 129 ? 1.428 3.166 13.294 1.00 90.56 129 VAL A O 1
ATOM 957 N N . VAL A 1 130 ? -0.107 4.618 12.530 1.00 93.19 130 VAL A N 1
ATOM 958 C CA . VAL A 1 130 ? -1.242 3.679 12.588 1.00 93.19 130 VAL A CA 1
ATOM 959 C C . VAL A 1 130 ? -1.045 2.439 11.705 1.00 93.19 130 VAL A C 1
ATOM 961 O O . VAL A 1 130 ? -1.702 1.421 11.894 1.00 93.19 130 VAL A O 1
ATOM 964 N N . LEU A 1 131 ? -0.110 2.509 10.753 1.00 94.75 131 LEU A N 1
ATOM 965 C CA . LEU A 1 131 ? 0.229 1.419 9.845 1.00 94.75 131 LEU A CA 1
ATOM 966 C C . LEU A 1 131 ? 1.182 0.398 10.476 1.00 94.75 131 LEU A C 1
ATOM 968 O O . LEU A 1 131 ? 1.232 -0.742 10.023 1.00 94.75 131 LEU A O 1
ATOM 972 N N . HIS A 1 132 ? 1.961 0.789 11.496 1.00 94.94 132 HIS A N 1
ATOM 973 C CA . HIS A 1 132 ? 3.029 -0.052 12.057 1.00 94.94 132 HIS A CA 1
ATOM 974 C C . HIS A 1 132 ? 2.521 -1.408 12.561 1.00 94.94 132 HIS A C 1
ATOM 976 O O . HIS A 1 132 ? 3.119 -2.412 12.184 1.00 94.94 132 HIS A O 1
ATOM 982 N N . PRO A 1 133 ? 1.398 -1.494 13.302 1.00 95.06 133 PRO A N 1
ATOM 983 C CA . PRO A 1 133 ? 0.873 -2.780 13.761 1.00 95.06 133 PRO A CA 1
ATOM 984 C C . PRO A 1 133 ? 0.485 -3.755 12.637 1.00 95.06 133 PRO A C 1
ATOM 986 O O . PRO A 1 133 ? 0.483 -4.967 12.850 1.00 95.06 133 PRO A O 1
ATOM 989 N N . LEU A 1 134 ? 0.158 -3.233 11.449 1.00 97.06 134 LEU A N 1
ATOM 990 C CA . LEU A 1 134 ? -0.197 -4.012 10.258 1.00 97.06 134 LEU A CA 1
ATOM 991 C C . LEU A 1 134 ? 1.010 -4.386 9.392 1.00 97.06 134 LEU A C 1
ATOM 993 O O . LEU A 1 134 ? 0.897 -5.282 8.559 1.00 97.06 134 LEU A O 1
ATOM 997 N N . ALA A 1 135 ? 2.134 -3.699 9.584 1.00 95.25 135 ALA A N 1
ATOM 998 C CA . ALA A 1 135 ? 3.397 -3.963 8.905 1.00 95.25 135 ALA A CA 1
ATOM 999 C C . ALA A 1 135 ? 4.352 -4.851 9.731 1.00 95.25 135 ALA A C 1
ATOM 1001 O O . ALA A 1 135 ? 5.361 -5.305 9.204 1.00 95.25 135 ALA A O 1
ATOM 1002 N N . ASP A 1 136 ? 4.035 -5.093 11.006 1.00 92.12 136 ASP A N 1
ATOM 1003 C CA . ASP A 1 136 ? 4.757 -6.003 11.903 1.00 92.12 136 ASP A CA 1
ATOM 1004 C C . ASP A 1 136 ? 4.077 -7.395 11.944 1.00 92.12 136 ASP A C 1
ATOM 1006 O O . ASP A 1 136 ? 2.903 -7.539 11.595 1.00 92.12 136 ASP A O 1
ATOM 1010 N N . ASP A 1 137 ? 4.773 -8.420 12.455 1.00 88.75 137 ASP A N 1
ATOM 1011 C CA . ASP A 1 137 ? 4.358 -9.841 12.407 1.00 88.75 137 ASP A CA 1
ATOM 1012 C C . ASP A 1 137 ? 2.955 -10.145 12.962 1.00 88.75 137 ASP A C 1
ATOM 1014 O O . ASP A 1 137 ? 2.305 -11.112 12.564 1.00 88.75 137 ASP A O 1
ATOM 1018 N N . ARG A 1 138 ? 2.471 -9.342 13.919 1.00 91.75 138 ARG A N 1
ATOM 1019 C CA . ARG A 1 138 ? 1.171 -9.588 14.568 1.00 91.75 138 ARG A CA 1
ATOM 1020 C C . ARG A 1 138 ? -0.009 -9.235 13.664 1.00 91.75 138 ARG A C 1
ATOM 1022 O O . ARG A 1 138 ? -1.072 -9.832 13.829 1.00 91.75 138 ARG A O 1
ATOM 1029 N N . ARG A 1 139 ? 0.171 -8.273 12.751 1.00 97.12 139 ARG A N 1
ATOM 1030 C CA . ARG A 1 139 ? -0.838 -7.783 11.801 1.00 97.12 139 ARG A CA 1
ATOM 1031 C C . ARG A 1 139 ? -2.201 -7.501 12.455 1.00 97.12 139 ARG A C 1
ATOM 1033 O O . ARG A 1 139 ? -3.237 -7.988 12.002 1.00 97.12 139 ARG A O 1
ATOM 1040 N N . LEU A 1 140 ? -2.194 -6.733 13.548 1.00 97.31 140 LEU A N 1
ATOM 1041 C CA . LEU A 1 140 ? -3.398 -6.360 14.303 1.00 97.31 140 LEU A CA 1
ATOM 1042 C C . LEU A 1 140 ? -3.688 -4.869 14.141 1.00 97.31 140 LEU A C 1
ATOM 1044 O O . LEU A 1 140 ? -2.796 -4.063 14.365 1.00 97.31 140 LEU A O 1
ATOM 1048 N N . LEU A 1 141 ? -4.925 -4.493 13.827 1.00 97.50 141 LEU A N 1
ATOM 1049 C CA . LEU A 1 141 ? -5.391 -3.109 13.778 1.00 97.50 141 LEU A CA 1
ATOM 1050 C C . LEU A 1 141 ? -6.302 -2.816 14.980 1.00 97.50 141 LEU A C 1
ATOM 1052 O O . LEU A 1 141 ? -7.438 -3.298 15.013 1.00 97.50 141 LEU A O 1
ATOM 1056 N N . PRO A 1 142 ? -5.841 -2.025 15.962 1.00 95.62 142 PRO A N 1
ATOM 1057 C CA . PRO A 1 142 ? -6.704 -1.506 17.014 1.00 95.62 142 PRO A CA 1
ATOM 1058 C C . PRO A 1 142 ? -7.642 -0.432 16.452 1.00 95.62 142 PRO A C 1
ATOM 1060 O O . PRO A 1 142 ? -7.192 0.562 15.882 1.00 95.62 142 PRO A O 1
ATOM 1063 N N . VAL A 1 143 ? -8.944 -0.604 16.656 1.00 95.75 143 VAL A N 1
ATOM 1064 C CA . VAL A 1 143 ? -9.974 0.394 16.358 1.00 95.75 143 VAL A CA 1
ATOM 1065 C C . VAL A 1 143 ? -10.472 0.948 17.691 1.00 95.75 143 VAL A C 1
ATOM 1067 O O . VAL A 1 143 ? -11.535 0.590 18.190 1.00 95.75 143 VAL A O 1
ATOM 1070 N N . GLU A 1 144 ? -9.666 1.817 18.309 1.00 89.50 144 GLU A N 1
ATOM 1071 C CA . GLU A 1 144 ? -9.863 2.272 19.699 1.00 89.50 144 GLU A CA 1
ATOM 1072 C C . GLU A 1 144 ? -11.267 2.826 19.973 1.00 89.50 144 GLU A C 1
ATOM 1074 O O . GLU A 1 144 ? -11.822 2.627 21.049 1.00 89.50 144 GLU A O 1
ATOM 1079 N N . ARG A 1 145 ? -11.864 3.497 18.981 1.00 90.56 145 ARG A N 1
ATOM 1080 C CA . ARG A 1 145 ? -13.196 4.107 19.089 1.00 90.56 145 ARG A CA 1
ATOM 1081 C C . ARG A 1 145 ? -14.331 3.087 19.207 1.00 90.56 145 ARG A C 1
ATOM 1083 O O . ARG A 1 145 ? -15.340 3.415 19.821 1.00 90.56 145 ARG A O 1
ATOM 1090 N N . THR A 1 146 ? -14.176 1.886 18.645 1.00 92.81 146 THR A N 1
ATOM 1091 C CA . THR A 1 146 ? -15.155 0.790 18.772 1.00 92.81 146 THR A CA 1
ATOM 1092 C C . THR A 1 146 ? -14.719 -0.273 19.780 1.00 92.81 146 THR A C 1
ATOM 1094 O O . THR A 1 146 ? -15.519 -1.126 20.154 1.00 92.81 146 THR A O 1
ATOM 1097 N N . GLY A 1 147 ? -13.464 -0.224 20.243 1.00 93.69 147 GLY A N 1
ATOM 1098 C CA . GLY A 1 147 ? -12.863 -1.242 21.105 1.00 93.69 147 GLY A CA 1
ATOM 1099 C C . GLY A 1 147 ? -12.486 -2.529 20.364 1.00 93.69 147 GLY A C 1
ATOM 1100 O O . GLY A 1 147 ? -12.064 -3.494 20.999 1.00 93.69 147 GLY A O 1
ATOM 1101 N N . GLU A 1 148 ? -12.625 -2.567 19.036 1.00 96.31 148 GLU A N 1
ATOM 1102 C CA . GLU A 1 148 ? -12.265 -3.736 18.240 1.00 96.31 148 GLU A CA 1
ATOM 1103 C C . GLU A 1 148 ? -10.750 -3.858 18.065 1.00 96.31 148 GLU A C 1
ATOM 1105 O O . GLU A 1 148 ? -10.019 -2.875 17.927 1.00 96.31 148 GLU A O 1
ATOM 1110 N N . LEU A 1 149 ? -10.285 -5.102 18.001 1.00 97.19 149 LEU A N 1
ATOM 1111 C CA . LEU A 1 149 ? -8.924 -5.444 17.616 1.00 97.19 149 LEU A CA 1
ATOM 1112 C C . LEU A 1 149 ? -8.992 -6.388 16.421 1.00 97.19 149 LEU A C 1
ATOM 1114 O O . LEU A 1 149 ? -9.238 -7.585 16.568 1.00 97.19 149 LEU A O 1
ATOM 1118 N N . LEU A 1 150 ? -8.809 -5.836 15.226 1.00 98.00 150 LEU A N 1
ATOM 1119 C CA . LEU A 1 150 ? -8.958 -6.583 13.985 1.00 98.00 150 LEU A CA 1
ATOM 1120 C C . LEU A 1 150 ? -7.660 -7.295 13.639 1.00 98.00 150 LEU A C 1
ATOM 1122 O O . LEU A 1 150 ? -6.603 -6.674 13.583 1.00 98.00 150 LEU A O 1
ATOM 1126 N N . LYS A 1 151 ? -7.734 -8.594 13.359 1.00 98.25 151 LYS A N 1
ATOM 1127 C CA . LYS A 1 151 ? -6.607 -9.337 12.796 1.00 98.25 151 LYS A CA 1
ATOM 1128 C C . LYS A 1 151 ? -6.672 -9.271 11.279 1.00 98.25 151 LYS A C 1
ATOM 1130 O O . LYS A 1 151 ? -7.675 -9.680 10.700 1.00 98.25 151 LYS A O 1
ATOM 1135 N N . ALA A 1 152 ? -5.606 -8.788 10.647 1.00 98.50 152 ALA A N 1
ATOM 1136 C CA . ALA A 1 152 ? -5.546 -8.750 9.199 1.00 98.50 152 ALA A CA 1
ATOM 1137 C C . ALA A 1 152 ? -5.509 -10.173 8.630 1.00 98.50 152 ALA A C 1
ATOM 1139 O O . ALA A 1 152 ? -4.684 -10.990 9.061 1.00 98.50 152 ALA A O 1
ATOM 1140 N N . PRO A 1 153 ? -6.397 -10.488 7.678 1.00 98.38 153 PRO A N 1
ATOM 1141 C CA . PRO A 1 153 ? -6.446 -11.807 7.081 1.00 98.38 153 PRO A CA 1
ATOM 1142 C C . PRO A 1 153 ? -5.237 -11.997 6.140 1.00 98.38 153 PRO A C 1
ATOM 1144 O O . PRO A 1 153 ? -4.629 -11.009 5.711 1.00 98.38 153 PRO A O 1
ATOM 1147 N N . PRO A 1 154 ? -4.829 -13.237 5.816 1.00 98.06 154 PRO A N 1
ATOM 1148 C CA . PRO A 1 154 ? -3.750 -13.516 4.860 1.00 98.06 154 PRO A CA 1
ATOM 1149 C C . PRO A 1 154 ? -3.828 -12.741 3.543 1.00 98.06 154 PRO A C 1
ATOM 1151 O O . PRO A 1 154 ? -2.808 -12.418 2.952 1.00 98.06 154 PRO A O 1
ATOM 1154 N N . GLU A 1 155 ? -5.046 -12.429 3.129 1.00 98.38 155 GLU A N 1
ATOM 1155 C CA . GLU A 1 155 ? -5.418 -11.755 1.899 1.00 98.38 155 GLU A CA 1
ATOM 1156 C C . GLU A 1 155 ? -5.158 -10.245 1.911 1.00 98.38 155 GLU A C 1
ATOM 1158 O O . GLU A 1 155 ? -4.981 -9.650 0.850 1.00 98.38 155 GLU A O 1
ATOM 1163 N N . PHE A 1 156 ? -5.112 -9.628 3.095 1.00 98.75 156 PHE A N 1
ATOM 1164 C CA . PHE A 1 156 ? -4.809 -8.208 3.231 1.00 98.75 156 PHE A CA 1
ATOM 1165 C C . PHE A 1 156 ? -3.337 -7.930 2.927 1.00 98.75 156 PHE A C 1
ATOM 1167 O O . PHE A 1 156 ? -2.445 -8.534 3.528 1.00 98.75 156 PHE A O 1
ATOM 1174 N N . MET A 1 157 ? -3.080 -6.931 2.087 1.00 98.69 157 MET A N 1
ATOM 1175 C CA . MET A 1 157 ? -1.728 -6.452 1.813 1.00 98.69 157 MET A CA 1
ATOM 1176 C C . MET A 1 157 ? -1.664 -4.935 1.940 1.00 98.69 157 MET A C 1
ATOM 1178 O O . MET A 1 157 ? -2.495 -4.218 1.383 1.00 98.69 157 MET A O 1
ATOM 1182 N N . LEU A 1 158 ? -0.645 -4.448 2.646 1.00 98.69 158 LEU A N 1
ATOM 1183 C CA . LEU A 1 158 ? -0.345 -3.026 2.743 1.00 98.69 158 LEU A CA 1
ATOM 1184 C C . LEU A 1 158 ? 0.721 -2.653 1.712 1.00 98.69 158 LEU A C 1
ATOM 1186 O O . LEU A 1 158 ? 1.841 -3.168 1.748 1.00 98.69 158 LEU A O 1
ATOM 1190 N N . VAL A 1 159 ? 0.380 -1.722 0.828 1.00 98.75 159 VAL A N 1
ATOM 1191 C CA . VAL A 1 159 ? 1.282 -1.156 -0.172 1.00 98.75 159 VAL A CA 1
ATOM 1192 C C . VAL A 1 159 ? 1.351 0.353 0.030 1.00 98.75 159 VAL A C 1
ATOM 1194 O O . VAL A 1 159 ? 0.329 1.017 0.182 1.00 98.75 159 VAL A O 1
ATOM 1197 N N . ILE A 1 160 ? 2.556 0.911 0.026 1.00 97.94 160 ILE A N 1
ATOM 1198 C CA . ILE A 1 160 ? 2.780 2.356 0.119 1.00 97.94 160 ILE A CA 1
ATOM 1199 C C . ILE A 1 160 ? 3.694 2.815 -1.016 1.00 97.94 160 ILE A C 1
ATOM 1201 O O . ILE A 1 160 ? 4.576 2.064 -1.440 1.00 97.94 160 ILE A O 1
ATOM 1205 N N . SER A 1 161 ? 3.530 4.048 -1.491 1.00 96.44 161 SER A N 1
ATOM 1206 C CA . SER A 1 161 ? 4.440 4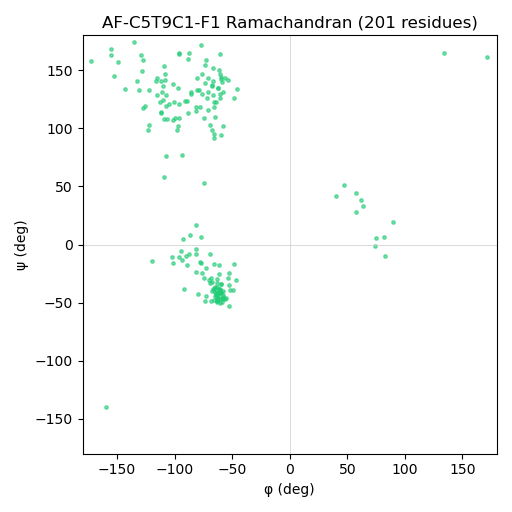.644 -2.472 1.00 96.44 161 SER A CA 1
ATOM 1207 C C . SER A 1 161 ? 4.983 6.000 -2.038 1.00 96.44 161 SER A C 1
ATOM 1209 O O . SER A 1 161 ? 4.394 6.695 -1.211 1.00 96.44 161 SER A O 1
ATOM 1211 N N . TYR A 1 162 ? 6.112 6.398 -2.623 1.00 92.75 162 TYR A N 1
ATOM 1212 C CA . TYR A 1 162 ? 6.529 7.799 -2.650 1.00 92.75 162 TYR A CA 1
ATOM 1213 C C . TYR A 1 162 ? 7.470 8.091 -3.824 1.00 92.75 162 TYR A C 1
ATOM 1215 O O . TYR A 1 162 ? 8.068 7.181 -4.408 1.00 92.75 162 TYR A O 1
ATOM 1223 N N . ASN A 1 163 ? 7.624 9.379 -4.134 1.00 88.12 163 ASN A N 1
ATOM 1224 C CA . ASN A 1 163 ? 8.487 9.882 -5.199 1.00 88.12 163 ASN A CA 1
ATOM 1225 C C . ASN A 1 163 ? 9.799 10.419 -4.599 1.00 88.12 163 ASN A C 1
ATOM 1227 O O . ASN A 1 163 ? 9.791 11.487 -3.983 1.00 88.12 163 ASN A O 1
ATOM 1231 N N . PRO A 1 164 ? 10.946 9.729 -4.752 1.00 79.31 164 PRO A N 1
ATOM 1232 C CA . PRO A 1 164 ? 12.222 10.247 -4.270 1.00 79.31 164 PRO A CA 1
ATOM 1233 C C . PRO A 1 164 ? 12.584 11.560 -4.981 1.00 79.31 164 PRO A C 1
ATOM 1235 O O . PRO A 1 164 ? 12.489 11.645 -6.200 1.00 79.31 164 PRO A O 1
ATOM 1238 N N . GLY A 1 165 ? 13.024 12.574 -4.232 1.00 69.88 165 GLY A N 1
ATOM 1239 C CA . GLY A 1 165 ? 13.574 13.817 -4.796 1.00 69.88 165 GLY A CA 1
ATOM 1240 C C . GLY A 1 165 ? 12.556 14.881 -5.226 1.00 69.88 165 GLY A C 1
ATOM 1241 O O . GLY A 1 165 ? 12.957 16.014 -5.462 1.00 69.88 165 GLY A O 1
ATOM 1242 N N . TYR A 1 166 ? 11.257 14.569 -5.262 1.00 60.50 166 TYR A N 1
ATOM 1243 C CA . TYR A 1 166 ? 10.197 15.563 -5.507 1.00 60.50 166 TYR A CA 1
ATOM 1244 C C . TYR A 1 166 ? 9.822 16.361 -4.241 1.00 60.50 166 TYR A C 1
ATOM 1246 O O . TYR A 1 166 ? 9.055 17.315 -4.284 1.00 60.50 166 TYR A O 1
ATOM 1254 N N . GLN A 1 167 ? 10.354 15.955 -3.090 1.00 60.88 167 GLN A N 1
ATOM 1255 C CA . GLN A 1 167 ? 9.830 16.324 -1.781 1.00 60.88 167 GLN A CA 1
ATOM 1256 C C . GLN A 1 167 ? 10.738 17.293 -1.049 1.00 60.88 167 GLN A C 1
ATOM 1258 O O . GLN A 1 167 ? 11.960 17.278 -1.212 1.00 60.88 167 GLN A O 1
ATOM 1263 N N . ASN A 1 168 ? 10.131 18.085 -0.163 1.00 58.25 168 ASN A N 1
ATOM 1264 C CA . ASN A 1 168 ? 10.860 18.855 0.834 1.00 58.25 168 ASN A CA 1
ATOM 1265 C C . ASN A 1 168 ? 11.867 17.932 1.535 1.00 58.25 168 ASN A C 1
ATOM 1267 O O . ASN A 1 168 ? 11.470 16.913 2.098 1.00 58.25 168 ASN A O 1
ATOM 1271 N N . LEU A 1 169 ? 13.150 18.315 1.561 1.00 53.19 169 LEU A N 1
ATOM 1272 C CA . LEU A 1 169 ? 14.258 17.583 2.209 1.00 53.19 169 LEU A CA 1
ATOM 1273 C C . LEU A 1 169 ? 13.955 17.125 3.657 1.00 53.19 169 LEU A C 1
ATOM 1275 O O . LEU A 1 169 ? 14.629 16.250 4.193 1.00 53.19 169 LEU A O 1
ATOM 1279 N N . LEU A 1 170 ? 12.930 17.707 4.289 1.00 59.81 170 LEU A N 1
ATOM 1280 C CA . LEU A 1 170 ? 12.481 17.467 5.660 1.00 59.81 170 LEU A CA 1
ATOM 1281 C C . LEU A 1 170 ? 11.361 16.409 5.804 1.00 59.81 170 LEU A C 1
ATOM 1283 O O . LEU A 1 170 ? 11.099 15.953 6.924 1.00 59.81 170 LEU A O 1
ATOM 1287 N N . LYS A 1 171 ? 10.696 16.002 4.711 1.00 69.44 171 LYS A N 1
ATOM 1288 C CA . LYS A 1 171 ? 9.558 15.058 4.701 1.00 69.44 171 LYS A CA 1
ATOM 1289 C C . LYS A 1 171 ? 9.931 13.699 4.090 1.00 69.44 171 LYS A C 1
ATOM 1291 O O . LYS A 1 171 ? 9.344 13.238 3.123 1.00 69.44 171 LYS A O 1
ATOM 1296 N N . GLY A 1 172 ? 10.930 13.039 4.671 1.00 78.00 172 GLY A N 1
ATOM 1297 C CA . GLY A 1 172 ? 11.244 11.644 4.347 1.00 78.00 172 GLY A CA 1
ATOM 1298 C C . GLY A 1 172 ? 10.466 10.642 5.208 1.00 78.00 172 GLY A C 1
ATOM 1299 O O . GLY A 1 172 ? 10.055 10.952 6.331 1.00 78.00 172 GLY A O 1
ATOM 1300 N N . LEU A 1 173 ? 10.349 9.398 4.727 1.00 83.25 173 LEU A N 1
ATOM 1301 C CA . LEU A 1 173 ? 9.935 8.274 5.572 1.00 83.25 173 LEU A CA 1
ATOM 1302 C C . LEU A 1 173 ? 10.895 8.123 6.758 1.00 83.25 173 LEU A C 1
ATOM 1304 O O . LEU A 1 173 ? 12.116 8.056 6.586 1.00 83.25 173 LEU A O 1
ATOM 1308 N N . LYS A 1 174 ? 10.340 7.997 7.968 1.00 84.69 174 LYS A N 1
ATOM 1309 C CA . LYS A 1 174 ? 11.134 7.649 9.152 1.00 84.69 174 LYS A CA 1
ATOM 1310 C C . LYS A 1 174 ? 11.811 6.286 8.942 1.00 84.69 174 LYS A C 1
ATOM 1312 O O . LYS A 1 174 ? 11.177 5.384 8.385 1.00 84.69 174 LYS A O 1
ATOM 1317 N N . PRO A 1 175 ? 13.043 6.082 9.451 1.00 87.38 175 PRO A N 1
ATOM 1318 C CA . PRO A 1 175 ? 13.711 4.783 9.390 1.00 87.38 175 PRO A CA 1
ATOM 1319 C C . PRO A 1 175 ? 12.853 3.638 9.937 1.00 87.38 175 PRO A C 1
ATOM 1321 O O . PRO A 1 175 ? 12.808 2.580 9.320 1.00 87.38 175 PRO A O 1
ATOM 1324 N N . SER A 1 176 ? 12.114 3.881 11.025 1.00 87.69 176 SER A N 1
ATOM 1325 C CA . SER A 1 176 ? 11.213 2.899 11.634 1.00 87.69 176 SER A CA 1
ATOM 1326 C C . SER A 1 176 ? 10.092 2.451 10.696 1.00 87.69 176 SER A C 1
ATOM 1328 O O . SER A 1 176 ? 9.789 1.265 10.650 1.00 87.69 176 SER A O 1
ATOM 1330 N N . THR A 1 177 ? 9.496 3.362 9.923 1.00 90.12 177 THR A N 1
ATOM 1331 C CA . THR A 1 177 ? 8.509 2.983 8.906 1.00 90.12 177 THR A CA 1
ATOM 1332 C C . THR A 1 177 ? 9.202 2.220 7.783 1.00 90.12 177 THR A C 1
ATOM 1334 O O . THR A 1 177 ? 8.770 1.134 7.439 1.00 90.12 177 THR A O 1
ATOM 1337 N N . ARG A 1 178 ? 10.322 2.726 7.255 1.00 90.75 178 ARG A N 1
ATOM 1338 C CA . ARG A 1 178 ? 11.014 2.114 6.108 1.00 90.75 178 ARG A CA 1
ATOM 1339 C C . ARG A 1 178 ? 11.500 0.684 6.371 1.00 90.75 178 ARG A C 1
ATOM 1341 O O . ARG A 1 178 ? 11.415 -0.146 5.479 1.00 90.75 178 ARG A O 1
ATOM 1348 N N . GLN A 1 179 ? 12.008 0.398 7.568 1.00 92.25 179 GLN A N 1
ATOM 1349 C CA . GLN A 1 179 ? 12.548 -0.920 7.931 1.00 92.25 179 GLN A CA 1
ATOM 1350 C C . GLN A 1 179 ? 11.486 -2.022 8.055 1.00 92.25 179 GLN A C 1
ATOM 1352 O O . GLN A 1 179 ? 11.851 -3.183 8.193 1.00 92.25 179 GLN A O 1
ATOM 1357 N N . ARG A 1 180 ? 10.196 -1.674 7.990 1.00 95.38 180 ARG A N 1
ATOM 1358 C CA . ARG A 1 180 ? 9.084 -2.632 8.029 1.00 95.38 180 ARG A CA 1
ATOM 1359 C C . ARG A 1 180 ? 8.653 -3.130 6.655 1.00 95.38 180 ARG A C 1
ATOM 1361 O O . ARG A 1 180 ? 7.841 -4.035 6.586 1.00 95.38 180 ARG A O 1
ATOM 1368 N N . PHE A 1 181 ? 9.155 -2.534 5.573 1.00 97.06 181 PHE A N 1
ATOM 1369 C CA . PHE A 1 181 ? 8.681 -2.810 4.218 1.00 97.06 181 PHE A CA 1
ATOM 1370 C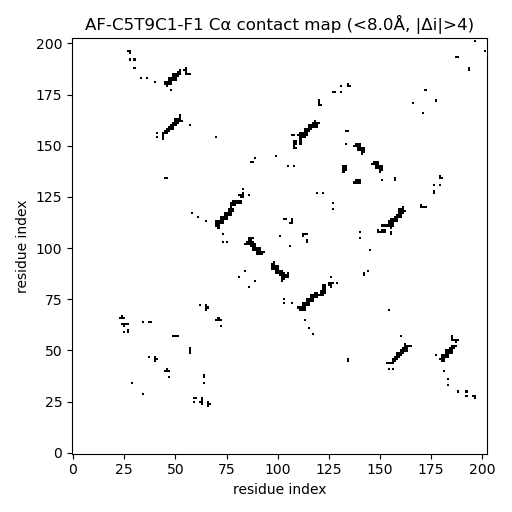 C . PHE A 1 181 ? 9.772 -3.438 3.363 1.00 97.06 181 PHE A C 1
ATOM 1372 O O . PHE A 1 181 ? 10.921 -2.987 3.360 1.00 97.06 181 PHE A O 1
ATOM 1379 N N . THR A 1 182 ? 9.381 -4.411 2.543 1.00 97.69 182 THR A N 1
ATOM 1380 C CA . THR A 1 182 ? 10.166 -4.776 1.363 1.00 97.69 182 THR A CA 1
ATOM 1381 C C . THR A 1 182 ? 10.104 -3.620 0.371 1.00 97.69 182 THR A C 1
ATOM 1383 O O . THR A 1 182 ? 9.046 -3.029 0.172 1.00 97.69 182 THR A O 1
ATOM 1386 N N . ALA A 1 183 ? 11.230 -3.264 -0.247 1.00 96.62 183 ALA A N 1
ATOM 1387 C CA . ALA A 1 183 ? 11.298 -2.123 -1.152 1.00 96.62 183 ALA A CA 1
ATOM 1388 C C . ALA A 1 183 ? 11.419 -2.565 -2.615 1.00 96.62 183 ALA A C 1
ATOM 1390 O O . ALA A 1 183 ? 12.331 -3.308 -2.972 1.00 96.62 183 ALA A O 1
ATOM 1391 N N . LEU A 1 184 ? 10.550 -2.024 -3.463 1.00 97.31 184 LEU A N 1
ATOM 1392 C CA . LEU A 1 184 ? 10.610 -2.097 -4.916 1.00 97.31 184 LEU A CA 1
ATOM 1393 C C . LEU A 1 184 ? 10.947 -0.711 -5.475 1.00 97.31 184 LEU A C 1
ATOM 1395 O O . LEU A 1 184 ? 10.398 0.299 -5.034 1.00 97.31 184 LEU A O 1
ATOM 1399 N N . THR A 1 185 ? 11.845 -0.665 -6.458 1.00 96.38 185 THR A N 1
ATOM 1400 C CA . THR A 1 185 ? 12.181 0.571 -7.178 1.00 96.38 185 THR A CA 1
ATOM 1401 C C . THR A 1 185 ? 11.651 0.472 -8.595 1.00 96.38 185 THR A C 1
ATOM 1403 O O . THR A 1 185 ? 11.999 -0.470 -9.298 1.00 96.38 185 THR A O 1
ATOM 1406 N N . LEU A 1 186 ? 10.834 1.438 -8.999 1.00 96.12 186 LEU A N 1
ATOM 1407 C CA . LEU A 1 186 ? 10.409 1.629 -10.378 1.00 96.12 186 LEU A CA 1
ATOM 1408 C C . LEU A 1 186 ? 11.083 2.876 -10.944 1.00 96.12 186 LEU A C 1
ATOM 1410 O O . LEU A 1 186 ? 11.296 3.855 -10.228 1.00 96.12 186 LEU A O 1
ATOM 1414 N N . ASP A 1 187 ? 11.376 2.841 -12.234 1.00 95.31 187 ASP A N 1
ATOM 1415 C CA . ASP A 1 187 ? 11.929 3.963 -12.985 1.00 95.31 187 ASP A CA 1
ATOM 1416 C C . ASP A 1 187 ? 11.196 4.089 -14.322 1.00 95.31 187 ASP A C 1
ATOM 1418 O O . ASP A 1 187 ? 10.337 3.262 -14.652 1.00 95.31 187 ASP A O 1
ATOM 1422 N N . TYR A 1 188 ? 11.497 5.142 -15.074 1.00 95.25 188 TYR A N 1
ATOM 1423 C CA . TYR A 1 188 ? 10.951 5.318 -16.408 1.00 95.25 188 TYR A CA 1
ATOM 1424 C C . TYR A 1 188 ? 11.271 4.119 -17.301 1.00 95.25 188 TYR A C 1
ATOM 1426 O O . TYR A 1 188 ? 12.355 3.532 -17.203 1.00 95.25 188 TYR A O 1
ATOM 1434 N N . PRO A 1 189 ? 10.327 3.735 -18.172 1.00 95.38 189 PRO A N 1
ATOM 1435 C CA . PRO A 1 189 ? 10.533 2.600 -19.036 1.00 95.38 189 PRO A CA 1
ATOM 1436 C C . PRO A 1 189 ? 11.639 2.817 -20.064 1.00 95.38 189 PRO A C 1
ATOM 1438 O O . PRO A 1 189 ? 11.885 3.930 -20.523 1.00 95.38 189 PRO A O 1
ATOM 1441 N N . ALA A 1 190 ? 12.278 1.724 -20.480 1.00 96.38 190 ALA A N 1
ATOM 1442 C CA . ALA A 1 190 ? 13.156 1.758 -21.642 1.00 96.38 190 ALA A CA 1
ATOM 1443 C C . ALA A 1 190 ? 12.356 2.199 -22.881 1.00 96.38 190 ALA A C 1
ATOM 1445 O O . ALA A 1 190 ? 11.216 1.773 -23.062 1.00 96.38 190 ALA A O 1
ATOM 1446 N N . ALA A 1 191 ? 12.962 2.987 -23.774 1.00 96.38 191 ALA A N 1
ATOM 1447 C CA . ALA A 1 191 ? 12.262 3.593 -24.914 1.00 96.38 191 ALA A CA 1
ATOM 1448 C C . ALA A 1 191 ? 11.389 2.623 -25.757 1.00 96.38 191 ALA A C 1
ATOM 1450 O O . ALA A 1 191 ? 10.287 3.012 -26.151 1.00 96.38 191 ALA A O 1
ATOM 1451 N N . PRO A 1 192 ? 11.792 1.359 -26.028 1.00 95.38 192 PRO A N 1
ATOM 1452 C CA . PRO A 1 192 ? 10.920 0.407 -26.728 1.00 95.38 192 PRO A CA 1
ATOM 1453 C C . PRO A 1 192 ? 9.659 0.029 -25.931 1.00 95.38 192 PRO A C 1
ATOM 1455 O O . PRO A 1 192 ? 8.578 -0.140 -26.500 1.00 95.38 192 PRO A O 1
ATOM 1458 N N . VAL A 1 193 ? 9.791 -0.089 -24.609 1.00 95.19 193 VAL A N 1
ATOM 1459 C CA . VAL A 1 193 ? 8.684 -0.392 -23.695 1.00 95.19 193 VAL A CA 1
ATOM 1460 C C . VAL A 1 193 ? 7.772 0.822 -23.564 1.00 95.19 193 VAL A C 1
ATOM 1462 O O . VAL A 1 193 ? 6.558 0.682 -23.674 1.00 95.19 193 VAL A O 1
ATOM 1465 N N . GLU A 1 194 ? 8.346 2.016 -23.410 1.00 95.19 194 GLU A N 1
ATOM 1466 C CA . GLU A 1 194 ? 7.596 3.272 -23.360 1.00 95.19 194 GLU A CA 1
ATOM 1467 C C . GLU A 1 194 ? 6.726 3.454 -24.604 1.00 95.19 194 GLU A C 1
ATOM 1469 O O . GLU A 1 194 ? 5.529 3.708 -24.492 1.00 95.19 194 GLU A O 1
ATOM 1474 N N . ARG A 1 195 ? 7.295 3.223 -25.794 1.00 94.69 195 ARG A N 1
ATOM 1475 C CA . ARG A 1 195 ? 6.541 3.252 -27.053 1.00 94.69 195 ARG A CA 1
ATOM 1476 C C . ARG A 1 195 ? 5.348 2.299 -27.020 1.00 94.69 195 ARG A C 1
ATOM 1478 O O . ARG A 1 195 ? 4.247 2.700 -27.375 1.00 94.69 195 ARG A O 1
ATOM 1485 N N . THR A 1 196 ? 5.555 1.070 -26.552 1.00 93.50 196 THR A N 1
ATOM 1486 C CA . THR A 1 196 ? 4.482 0.068 -26.440 1.00 93.50 196 THR A CA 1
ATOM 1487 C C . THR A 1 196 ? 3.377 0.529 -25.484 1.00 93.50 196 THR A C 1
ATOM 1489 O O . THR A 1 196 ? 2.195 0.311 -25.748 1.00 93.50 196 THR A O 1
ATOM 1492 N N . ILE A 1 197 ? 3.746 1.179 -24.374 1.00 94.06 197 ILE A N 1
ATOM 1493 C CA . ILE A 1 197 ? 2.788 1.756 -23.423 1.00 94.06 197 ILE A CA 1
ATOM 1494 C C . ILE A 1 197 ? 1.964 2.853 -24.104 1.00 94.06 197 ILE A C 1
ATOM 1496 O O . ILE A 1 197 ? 0.735 2.810 -24.050 1.00 94.06 197 ILE A O 1
ATOM 1500 N N . LEU A 1 198 ? 2.621 3.791 -24.791 1.00 93.69 198 LEU A N 1
ATOM 1501 C CA . LEU A 1 198 ? 1.961 4.900 -25.482 1.00 93.69 198 LEU A CA 1
ATOM 1502 C C . LEU A 1 198 ? 1.034 4.422 -26.607 1.00 93.69 198 LEU A C 1
ATOM 1504 O O . LEU A 1 198 ? -0.083 4.911 -26.728 1.00 93.69 198 LEU A O 1
ATOM 1508 N N . GLU A 1 199 ? 1.452 3.437 -27.403 1.00 93.38 199 GLU A N 1
ATOM 1509 C CA . GLU A 1 199 ? 0.637 2.875 -28.490 1.00 93.38 199 GLU A CA 1
ATOM 1510 C C . GLU A 1 199 ? -0.646 2.198 -27.988 1.00 93.38 199 GLU A C 1
ATOM 1512 O O . GLU A 1 199 ? -1.654 2.153 -28.705 1.00 93.38 199 GLU A O 1
ATOM 1517 N N . ARG A 1 200 ? -0.606 1.652 -26.768 1.00 90.00 200 ARG A N 1
ATOM 1518 C CA . ARG A 1 200 ? -1.706 0.891 -26.175 1.00 90.00 200 ARG A CA 1
ATOM 1519 C C . ARG A 1 200 ? -2.664 1.749 -25.353 1.00 90.00 200 ARG A C 1
ATOM 1521 O O . ARG A 1 200 ? -3.861 1.488 -25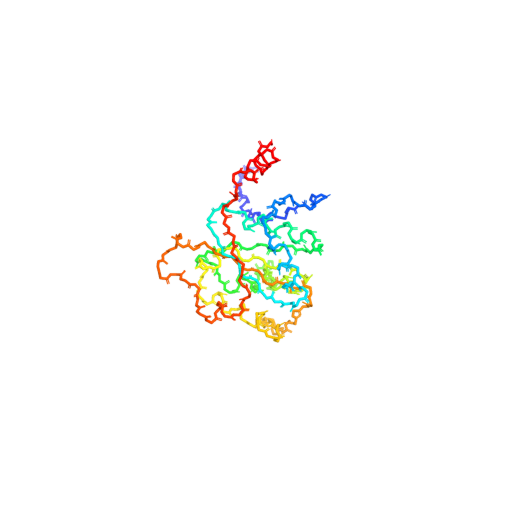.401 1.00 90.00 200 ARG A O 1
ATOM 1528 N N . GLU A 1 201 ? -2.152 2.734 -24.618 1.00 86.50 201 GLU A N 1
ATOM 1529 C CA . GLU A 1 201 ? -2.942 3.591 -23.716 1.00 86.50 201 GLU A CA 1
ATOM 1530 C C . GLU A 1 201 ? -3.251 4.977 -24.310 1.00 86.50 201 GLU A C 1
ATOM 1532 O O . GLU A 1 201 ? -4.123 5.673 -23.806 1.00 86.50 201 GLU A O 1
ATOM 1537 N N . GLY A 1 202 ? -2.557 5.400 -25.371 1.00 75.19 202 GLY A N 1
ATOM 1538 C CA . GLY A 1 202 ? -2.753 6.700 -26.027 1.00 75.19 202 GLY A CA 1
ATOM 1539 C C . GLY A 1 202 ? -3.917 6.758 -27.024 1.00 75.19 202 GLY A C 1
ATOM 1540 O O . GLY A 1 202 ? -3.928 7.649 -27.873 1.00 75.19 202 GLY A O 1
ATOM 1541 N N . ARG A 1 203 ? -4.847 5.799 -26.972 1.00 54.59 203 ARG A N 1
ATOM 1542 C CA . ARG A 1 203 ? -6.065 5.744 -27.799 1.00 54.59 203 ARG A CA 1
ATOM 1543 C C . ARG A 1 203 ? -7.279 6.138 -26.973 1.00 54.59 203 ARG A C 1
ATOM 1545 O O . ARG A 1 203 ? -8.176 6.778 -27.559 1.00 54.59 203 ARG A O 1
#

Sequence (203 aa):
METHTAVSLAQGASTTGQRSAASGVPFYAAQGGECALFEHCFAQQLPLLIKGPTGCGKTRFVEHMAARLGRPLITVSCHDDLSAADLVGRHLIGQGNTVWSDGPLTRAVREGAILYLDEVVEARKDTTVVLHPLADDRRLLPVERTGELLKAPPEFMLVISYNPGYQNLLKGLKPSTRQRFTALTLDYPAAPVERTILEREGR

Solvent-accessible surface area (backbone atoms only — not comparable to full-atom values): 12042 Å² total; per-residue (Å²): 143,79,84,89,78,85,81,86,79,83,84,85,74,86,77,78,78,77,74,74,83,66,97,63,62,53,85,70,87,84,88,71,62,63,68,61,50,50,52,48,28,48,77,68,59,44,22,40,32,42,36,29,52,83,91,44,44,67,70,52,46,52,52,21,50,27,46,69,69,74,36,56,71,48,78,43,80,42,33,72,84,48,46,48,48,61,36,49,30,48,74,46,79,53,100,94,45,78,44,83,42,75,11,66,54,42,46,20,35,76,68,27,12,34,32,34,33,39,38,46,50,45,25,36,73,72,33,58,54,75,48,48,46,59,42,42,97,78,20,40,49,75,39,76,92,80,69,45,74,43,67,51,42,79,61,27,36,52,34,37,28,38,48,72,88,81,55,64,95,86,53,66,76,51,67,77,63,54,76,44,38,51,79,46,79,49,55,73,66,57,71,74,56,41,51,53,49,46,73,69,71,71,115

InterPro domains:
  IPR011704 ATPase, dynein-related, AAA domain [PF07728] (47-181)
  IPR027417 P-loop containing nucleoside triphosphate hydrolase [G3DSA:3.40.50.300] (32-198)
  IPR027417 P-loop containing nucleoside triphosphate hydrolase [SSF52540] (45-200)
  IPR050764 CbbQ/NirQ/NorQ/GpvN [PTHR42759] (34-200)

Foldseek 3Di:
DDDDDDDDDDDPDPDPDPDDDPPDQQDDQDDDCVLVVVVVCLQVLAAEEEEEAPPLCPVVVVSNSCVVVVFAEAEDEAAAPDALCQQQWDWDDDDHDTDTDGHSNNVLQVRLHEYEYEANLNYDPNNLVQCLCCLDPQNWHQPPVVRDIGHRDSSRYYYYYHYPPPDDPPRDDDPSSVVSHDYDYGYHDDPVSVVVVCVVVVD